Protein AF-A0A815ANU8-F1 (afdb_monomer)

Secondary structure (DSSP, 8-state):
-HHHHHHHHHTTSTTHHHHHHHHHHHHHHHTT-HHHHHHHH-B-GGGG-GGGHHHHHHHHHHHHHS-TTSSEEEEEEESTT-SB--EEETTEESEEEEEEETTEEEEEEEETTEEEEEEEETTT-HHHHHHHHHHSEEEEEESSPPSS-HHHHHHHHHGGGGSEE-SS--SSTTEE-HHHHHHHHHHHHHT--HHHHHHHHHHHS--TT-

Solvent-accessible surface area (backbone atoms only — not comparable to full-atom values): 11069 Å² total; per-residue (Å²): 110,70,67,58,32,52,45,53,31,45,54,27,37,63,68,57,12,56,55,51,17,49,56,49,15,54,56,26,47,76,70,67,42,53,57,56,12,50,55,32,51,48,45,61,69,46,43,66,40,74,91,46,29,67,60,46,34,52,51,21,49,55,43,47,76,50,59,87,52,53,8,31,32,41,27,42,29,48,51,81,90,48,54,55,38,58,58,79,47,98,53,45,50,39,50,44,35,26,29,32,48,55,33,30,36,46,33,63,45,75,55,98,54,36,28,40,70,49,75,41,36,41,89,82,39,49,68,61,31,52,53,52,60,50,61,34,54,69,43,72,77,36,82,62,60,54,88,53,55,68,71,57,52,51,54,56,55,54,63,49,44,83,29,40,44,36,91,51,71,57,93,53,90,62,46,44,32,34,62,56,49,32,29,44,52,46,7,58,36,68,74,48,52,53,68,56,30,46,53,51,48,58,73,70,45,84,38,79,89,100

pLDDT: mean 84.69, std 11.7, range [46.62, 98.12]

Sequence (210 aa):
MVERRIFNVYKRIPLVGIAYGAARGVAYGLAGDFDEAKYSLEMDPADLNPLRMPRNIMNGLVDASHSLDKGIWIGKRTLGDQPFGLTFSPGADGYHWCIQIDGVIYELGGSKRQVEIHIISKNENPEQYNSYCKRFSWTMLQGKSSTVSETTLYRYAKSFESSEYHVMMSASGDKVNCQTFASDMFAKGACITTRQARARILAVLPNILF

Nearest PDB structures (foldseek):
  2h0b-assembly2_B  TM=4.111E-01  e=3.390E+00  Bos taurus
  7zc9-assembly2_A  TM=3.637E-01  e=3.591E+00  Homo sapiens
  6rqz-assembly1_A  TM=3.865E-01  e=8.516E+00  Drosophila melanogaster
  3qcw-assembly2_B  TM=3.629E-01  e=9.555E+00  Bos taurus

Organism: NCBI:txid392030

Foldseek 3Di:
DLVVLVLQLQLLAAPSLQVQLQVQLVVCVVVVVNLLNLVSLAHEVLSNDPVCSVVSNVQSVVVSVDDLLAAKKKWKAAADSDSYWADPDVFQTRIFIWMGANQKIWGWDADPQFTDIDIDGCVPCVPVSVSVVSNTDMTHLTRHHFPDDPVVLVVVSVVLRQATEDNGDDPDPRYDYRSLSSLVSQCRRNVHDSVVSSVSCVVGDRHPPD

Radius of gyration: 16.52 Å; Cα contacts (8 Å, |Δi|>4): 362; chains: 1; bounding box: 42×34×46 Å

Mean predicted aligned error: 6.33 Å

Structure (mmCIF, N/CA/C/O backbone):
data_AF-A0A815ANU8-F1
#
_entry.id   AF-A0A815ANU8-F1
#
loop_
_atom_site.group_PDB
_atom_site.id
_atom_site.type_symbol
_atom_site.label_atom_id
_atom_site.label_alt_id
_atom_site.label_comp_id
_atom_site.label_asym_id
_atom_site.label_entity_id
_atom_site.label_seq_id
_atom_site.pdbx_PDB_ins_code
_atom_site.Cartn_x
_atom_site.Cartn_y
_atom_site.Cartn_z
_atom_site.occupancy
_atom_site.B_iso_or_equiv
_atom_site.auth_seq_id
_atom_site.auth_comp_id
_atom_site.auth_asym_id
_atom_site.auth_atom_id
_atom_site.pdbx_PDB_model_num
ATOM 1 N N . MET A 1 1 ? 5.233 -10.406 -11.981 1.00 68.88 1 MET A N 1
ATOM 2 C CA . MET A 1 1 ? 5.582 -10.223 -10.548 1.00 68.88 1 MET A CA 1
ATOM 3 C C . MET A 1 1 ? 7.086 -10.067 -10.327 1.00 68.88 1 MET A C 1
ATOM 5 O O . MET A 1 1 ? 7.471 -9.057 -9.759 1.00 68.88 1 MET A O 1
ATOM 9 N N . VAL A 1 2 ? 7.940 -10.996 -10.784 1.00 75.50 2 VAL A N 1
ATOM 10 C CA . VAL A 1 2 ? 9.411 -10.897 -10.612 1.00 75.50 2 VAL A CA 1
ATOM 11 C C . VAL A 1 2 ? 9.996 -9.634 -11.255 1.00 75.50 2 VAL A C 1
ATOM 13 O O . VAL A 1 2 ? 10.701 -8.887 -10.587 1.00 75.50 2 VAL A O 1
ATOM 16 N N . GLU A 1 3 ? 9.635 -9.341 -12.506 1.00 78.75 3 GLU A N 1
ATOM 17 C CA . GLU A 1 3 ? 10.079 -8.126 -13.208 1.00 78.75 3 GLU A CA 1
ATOM 18 C C . GLU A 1 3 ? 9.748 -6.846 -12.425 1.00 78.75 3 GLU A C 1
ATOM 20 O O . GLU A 1 3 ? 10.609 -6.002 -12.212 1.00 78.75 3 GLU A O 1
ATOM 25 N N . ARG A 1 4 ? 8.522 -6.742 -11.899 1.00 77.44 4 ARG A N 1
ATOM 26 C CA . ARG A 1 4 ? 8.081 -5.595 -11.095 1.00 77.44 4 ARG A CA 1
ATOM 27 C C . ARG A 1 4 ? 8.884 -5.440 -9.800 1.00 77.4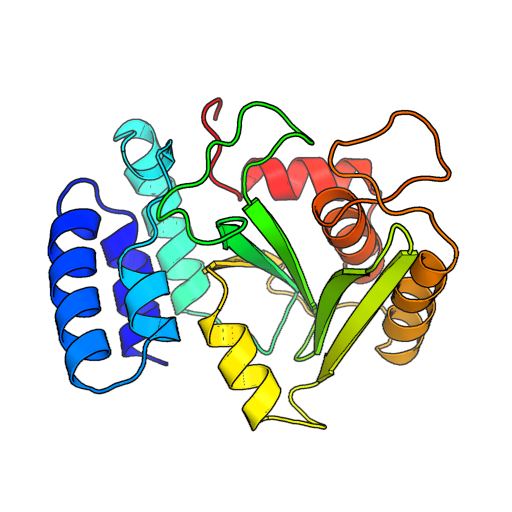4 4 ARG A C 1
ATOM 29 O O . ARG A 1 4 ? 9.183 -4.324 -9.396 1.00 77.44 4 ARG A O 1
ATOM 36 N N . ARG A 1 5 ? 9.270 -6.548 -9.160 1.00 80.56 5 ARG A N 1
ATOM 37 C CA . ARG A 1 5 ? 10.129 -6.522 -7.963 1.00 80.56 5 ARG A CA 1
ATOM 38 C C . ARG A 1 5 ? 11.514 -5.967 -8.286 1.00 80.56 5 ARG A C 1
ATOM 40 O O . ARG A 1 5 ? 12.018 -5.131 -7.547 1.00 80.56 5 ARG A O 1
ATOM 47 N N . ILE A 1 6 ? 12.089 -6.388 -9.410 1.00 82.31 6 ILE A N 1
ATOM 48 C CA . ILE A 1 6 ? 13.372 -5.879 -9.908 1.00 82.31 6 ILE A CA 1
ATOM 49 C C . ILE A 1 6 ? 13.250 -4.392 -10.269 1.00 82.31 6 ILE A C 1
ATOM 51 O O . ILE A 1 6 ? 14.080 -3.581 -9.860 1.00 82.31 6 ILE A O 1
ATOM 55 N N . PHE A 1 7 ? 12.174 -4.014 -10.962 1.00 82.75 7 PHE A N 1
ATOM 56 C CA . PHE A 1 7 ? 11.891 -2.623 -11.291 1.00 82.75 7 PHE A CA 1
ATOM 57 C C . PHE A 1 7 ? 11.803 -1.738 -10.044 1.00 82.75 7 PHE A C 1
ATOM 59 O O . PHE A 1 7 ? 12.399 -0.667 -10.026 1.00 82.75 7 PHE A O 1
ATOM 66 N N . ASN A 1 8 ? 11.144 -2.197 -8.978 1.00 80.31 8 ASN A N 1
ATOM 67 C CA . ASN A 1 8 ? 11.037 -1.446 -7.724 1.00 80.31 8 ASN A CA 1
ATOM 68 C C . ASN A 1 8 ? 12.395 -1.158 -7.064 1.00 80.31 8 ASN A C 1
ATOM 70 O O . ASN A 1 8 ? 12.501 -0.186 -6.319 1.00 80.31 8 ASN A O 1
ATOM 74 N N . VAL A 1 9 ? 13.424 -1.969 -7.332 1.00 83.50 9 VAL A N 1
ATOM 75 C CA . VAL A 1 9 ? 14.799 -1.695 -6.889 1.00 83.50 9 VAL A CA 1
ATOM 76 C C . VAL A 1 9 ? 15.431 -0.623 -7.778 1.00 83.50 9 VAL A C 1
ATOM 78 O O . VAL A 1 9 ? 15.916 0.384 -7.267 1.00 83.50 9 VAL A O 1
ATOM 81 N N . TYR A 1 10 ? 15.380 -0.793 -9.104 1.00 83.56 10 TYR A N 1
ATOM 82 C CA . TYR A 1 10 ? 15.980 0.158 -10.050 1.00 83.56 10 TYR A CA 1
ATOM 83 C C . TYR A 1 10 ? 15.342 1.545 -10.005 1.00 83.56 10 TYR A C 1
ATOM 85 O O . TYR A 1 10 ? 16.049 2.545 -10.111 1.00 83.56 10 TYR A O 1
ATOM 93 N N . LYS A 1 11 ? 14.023 1.616 -9.797 1.00 81.25 11 LYS A N 1
ATOM 94 C CA . LYS A 1 11 ? 13.257 2.864 -9.699 1.00 81.25 11 LYS A CA 1
ATOM 95 C C . LYS A 1 11 ? 13.790 3.800 -8.605 1.00 81.25 11 LYS A C 1
ATOM 97 O O . LYS A 1 11 ? 13.650 5.009 -8.723 1.00 81.25 11 LYS A O 1
ATOM 102 N N . ARG A 1 12 ? 14.454 3.245 -7.585 1.00 80.44 12 ARG A N 1
ATOM 103 C CA . ARG A 1 12 ? 15.009 3.969 -6.430 1.00 80.44 12 ARG A CA 1
ATOM 104 C C . ARG A 1 12 ? 16.448 4.458 -6.625 1.00 80.44 12 ARG A C 1
ATOM 106 O O . ARG A 1 12 ? 17.018 5.055 -5.715 1.00 80.44 12 ARG A O 1
ATOM 113 N N . ILE A 1 13 ? 17.052 4.177 -7.780 1.00 81.81 13 ILE A N 1
ATOM 114 C CA . ILE A 1 13 ? 18.373 4.684 -8.156 1.00 81.81 13 ILE A CA 1
ATOM 115 C C . ILE A 1 13 ? 18.161 5.968 -8.975 1.00 81.81 13 ILE A C 1
ATOM 117 O O . ILE A 1 13 ? 17.533 5.893 -10.037 1.00 81.81 13 ILE A O 1
ATOM 121 N N . PRO A 1 14 ? 18.675 7.134 -8.537 1.00 78.25 14 PRO A N 1
ATOM 122 C CA . PRO A 1 14 ? 18.521 8.385 -9.275 1.00 78.25 14 PRO A CA 1
ATOM 123 C C . PRO A 1 14 ? 18.967 8.247 -10.736 1.00 78.25 14 PRO A C 1
ATOM 125 O O . PRO A 1 14 ? 19.965 7.585 -11.020 1.00 78.25 14 PRO A O 1
ATOM 128 N N . LEU A 1 15 ? 18.243 8.894 -11.657 1.00 80.69 15 LEU A N 1
ATOM 129 C CA . LEU A 1 15 ? 18.453 8.878 -13.119 1.00 80.69 15 LEU A CA 1
ATOM 130 C C . LEU A 1 15 ? 18.251 7.511 -13.800 1.00 80.69 15 LEU A C 1
ATOM 132 O O . LEU A 1 15 ? 17.556 7.448 -14.812 1.00 80.69 15 LEU A O 1
ATOM 136 N N . VAL A 1 16 ? 18.778 6.418 -13.240 1.00 83.81 16 VAL A N 1
ATOM 137 C CA . VAL A 1 16 ? 18.553 5.046 -13.727 1.00 83.81 16 VAL A CA 1
ATOM 138 C C . VAL A 1 16 ? 17.073 4.691 -13.636 1.00 83.81 16 VAL A C 1
ATOM 140 O O . VAL A 1 16 ? 16.492 4.220 -14.612 1.00 83.81 16 VAL A O 1
ATOM 143 N N . GLY A 1 17 ? 16.444 4.980 -12.495 1.00 81.94 17 GLY A N 1
ATOM 144 C CA . GLY A 1 17 ? 15.019 4.763 -12.279 1.00 81.94 17 GLY A CA 1
ATOM 145 C C . GLY A 1 17 ? 14.146 5.562 -13.244 1.00 81.94 17 GLY A C 1
ATOM 146 O O . GLY A 1 17 ? 13.177 5.020 -13.766 1.00 81.94 17 GLY A O 1
ATOM 147 N N . ILE A 1 18 ? 14.531 6.808 -13.550 1.00 82.75 18 ILE A N 1
ATOM 148 C CA . ILE A 1 18 ? 13.825 7.667 -14.514 1.00 82.75 18 ILE A CA 1
ATOM 149 C C . ILE A 1 18 ? 13.929 7.084 -15.924 1.00 82.75 18 ILE A C 1
ATOM 151 O O . ILE A 1 18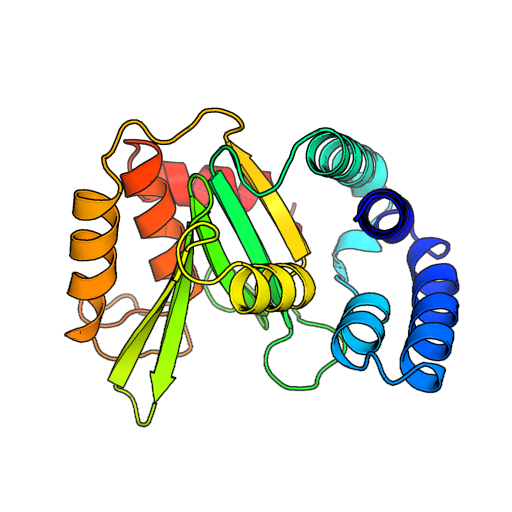 ? 12.912 6.879 -16.584 1.00 82.75 18 ILE A O 1
ATOM 155 N N . ALA A 1 19 ? 15.148 6.796 -16.387 1.00 85.44 19 ALA A N 1
ATOM 156 C CA . ALA A 1 19 ? 15.378 6.298 -17.739 1.00 85.44 19 ALA A CA 1
ATOM 157 C C . ALA A 1 19 ? 14.700 4.938 -17.964 1.00 85.44 19 ALA A C 1
ATOM 159 O O . ALA A 1 19 ? 14.010 4.734 -18.965 1.00 85.44 19 ALA A O 1
ATOM 160 N N . TYR A 1 20 ? 14.847 4.020 -17.006 1.00 85.00 20 TYR A N 1
ATOM 161 C CA . TYR A 1 20 ? 14.238 2.697 -17.084 1.00 85.00 20 TYR A CA 1
ATOM 162 C C . TYR A 1 20 ? 12.710 2.758 -16.933 1.00 85.00 20 TYR A C 1
ATOM 164 O O . TYR A 1 20 ? 11.998 2.071 -17.663 1.00 85.00 20 TYR A O 1
ATOM 172 N N . GLY A 1 21 ? 12.191 3.618 -16.049 1.00 84.88 21 GLY A N 1
ATOM 173 C CA . GLY A 1 21 ? 10.755 3.864 -15.892 1.00 84.88 21 GLY A CA 1
ATOM 174 C C . GLY A 1 21 ? 10.103 4.409 -17.163 1.00 84.88 21 GLY A C 1
ATOM 175 O O . GLY A 1 21 ? 9.058 3.907 -17.572 1.00 84.88 21 GLY A O 1
ATOM 176 N N . ALA A 1 22 ? 10.756 5.353 -17.849 1.00 86.94 22 ALA A N 1
ATOM 177 C CA . ALA A 1 22 ? 10.293 5.882 -19.132 1.00 86.94 22 ALA A CA 1
ATOM 178 C C . ALA A 1 22 ? 10.232 4.797 -20.220 1.00 86.94 22 ALA A C 1
ATOM 180 O O . ALA A 1 22 ? 9.199 4.632 -20.870 1.00 86.94 22 ALA A O 1
ATOM 181 N N . ALA A 1 23 ? 11.305 4.012 -20.379 1.00 86.56 23 ALA A N 1
ATOM 182 C CA . ALA A 1 23 ? 11.350 2.921 -21.354 1.00 86.56 23 ALA A CA 1
ATOM 183 C C . ALA A 1 23 ? 10.271 1.857 -21.080 1.00 86.56 23 ALA A C 1
ATOM 185 O O . ALA A 1 23 ? 9.550 1.443 -21.990 1.00 86.56 23 ALA A O 1
ATOM 186 N N . ARG A 1 24 ? 10.116 1.458 -19.812 1.00 86.19 24 ARG A N 1
ATOM 187 C CA . ARG A 1 24 ? 9.107 0.488 -19.368 1.00 86.19 24 ARG A CA 1
ATOM 188 C C . ARG A 1 24 ? 7.684 1.024 -19.552 1.00 86.19 24 ARG A C 1
ATOM 190 O O . ARG A 1 24 ? 6.816 0.293 -20.020 1.00 86.19 24 ARG A O 1
ATOM 197 N N . GLY A 1 25 ? 7.461 2.306 -19.261 1.00 85.69 25 GLY A N 1
ATOM 198 C CA . GLY A 1 25 ? 6.182 2.986 -19.462 1.00 85.69 25 GLY A CA 1
ATOM 199 C C . GLY A 1 25 ? 5.723 2.960 -20.919 1.00 85.69 25 GLY A C 1
ATOM 200 O O . GLY A 1 25 ? 4.588 2.579 -21.198 1.00 85.69 25 GLY A O 1
ATOM 201 N N . VAL A 1 26 ? 6.623 3.279 -21.856 1.00 87.81 26 VAL A N 1
ATOM 202 C CA . VAL A 1 26 ? 6.337 3.193 -23.299 1.00 87.81 26 VAL A CA 1
ATOM 203 C C . VAL A 1 26 ? 6.022 1.755 -23.711 1.00 87.81 26 VAL A C 1
ATOM 205 O O . VAL A 1 26 ? 5.026 1.525 -24.395 1.00 87.81 26 VAL A O 1
ATOM 208 N N . ALA A 1 27 ? 6.822 0.780 -23.266 1.00 88.81 27 ALA A N 1
ATOM 209 C CA . ALA A 1 27 ? 6.620 -0.625 -23.615 1.00 88.81 27 ALA A CA 1
ATOM 210 C C . ALA A 1 27 ? 5.238 -1.150 -23.178 1.00 88.81 27 ALA A C 1
ATOM 212 O O . ALA A 1 27 ? 4.534 -1.757 -23.984 1.00 88.81 27 ALA A O 1
ATOM 213 N N . TYR A 1 28 ? 4.812 -0.874 -21.939 1.00 88.81 28 TYR A N 1
ATOM 214 C CA . TYR A 1 28 ? 3.487 -1.293 -21.463 1.00 88.81 28 TYR A CA 1
ATOM 215 C C . TYR A 1 28 ? 2.338 -0.505 -22.090 1.00 88.81 28 TYR A C 1
ATOM 217 O O . TYR A 1 28 ? 1.288 -1.088 -22.356 1.00 88.81 28 TYR A O 1
ATOM 225 N N . GLY A 1 29 ? 2.541 0.781 -22.394 1.00 88.75 29 GLY A N 1
ATOM 226 C CA . GLY A 1 29 ? 1.557 1.582 -23.123 1.00 88.75 29 GLY A CA 1
ATOM 227 C C . GLY A 1 29 ? 1.274 1.015 -24.517 1.00 88.75 29 GLY A C 1
ATOM 228 O O . GLY A 1 29 ? 0.116 0.894 -24.906 1.00 88.75 29 GLY A O 1
ATOM 229 N N . LEU A 1 30 ? 2.317 0.583 -25.236 1.00 88.94 30 LEU A N 1
ATOM 230 C CA . LEU A 1 30 ? 2.178 -0.090 -26.535 1.00 88.94 30 LEU A CA 1
ATOM 231 C C . LEU A 1 30 ? 1.507 -1.468 -26.425 1.00 88.94 30 LEU A C 1
ATOM 233 O O . LEU A 1 30 ? 0.824 -1.889 -27.354 1.00 88.94 30 LEU A O 1
ATOM 237 N N . ALA A 1 31 ? 1.678 -2.158 -25.295 1.00 90.38 31 ALA A N 1
ATOM 238 C CA . ALA A 1 31 ? 1.035 -3.442 -25.015 1.00 90.38 31 ALA A CA 1
ATOM 239 C C . ALA A 1 31 ? -0.412 -3.314 -24.490 1.00 90.38 31 ALA A C 1
ATOM 241 O O . ALA A 1 31 ? -1.076 -4.331 -24.292 1.00 90.38 31 ALA A O 1
ATOM 242 N N . GLY A 1 32 ? -0.902 -2.092 -24.246 1.00 88.12 32 GLY A N 1
ATOM 243 C CA . GLY A 1 32 ? -2.244 -1.826 -23.719 1.00 88.12 32 GLY A CA 1
ATOM 244 C C . GLY A 1 32 ? -2.409 -2.005 -22.201 1.00 88.12 32 GLY A C 1
ATOM 245 O O . GLY A 1 32 ? -3.526 -1.866 -21.705 1.00 88.12 32 GLY A O 1
ATOM 246 N N . ASP A 1 33 ? -1.336 -2.272 -21.441 1.00 87.38 33 ASP A N 1
ATOM 247 C CA . ASP A 1 33 ? -1.367 -2.315 -19.964 1.00 87.38 33 ASP A CA 1
ATOM 248 C C . ASP A 1 33 ? -1.103 -0.905 -19.402 1.00 87.38 33 ASP A C 1
ATOM 250 O O . ASP A 1 33 ? -0.007 -0.567 -18.946 1.00 87.38 33 ASP A O 1
ATOM 254 N N . PHE A 1 34 ? -2.117 -0.040 -19.495 1.00 86.31 34 PHE A N 1
ATOM 255 C CA . PHE A 1 34 ? -2.004 1.369 -19.104 1.00 86.31 34 PHE A CA 1
ATOM 256 C C . PHE A 1 34 ? -1.750 1.575 -17.602 1.00 86.31 34 PHE A C 1
ATOM 258 O O . PHE A 1 34 ? -1.112 2.562 -17.229 1.00 86.31 34 PHE A O 1
ATOM 265 N N . ASP A 1 35 ? -2.192 0.650 -16.743 1.00 84.06 35 ASP A N 1
ATOM 266 C CA . ASP A 1 35 ? -1.929 0.706 -15.300 1.00 84.06 35 ASP A CA 1
ATOM 267 C C . ASP A 1 35 ? -0.432 0.534 -15.011 1.00 84.06 35 ASP A C 1
ATOM 269 O O . ASP A 1 35 ? 0.164 1.321 -14.269 1.00 84.06 35 ASP A O 1
ATOM 273 N N . GLU A 1 36 ? 0.206 -0.465 -15.630 1.00 84.25 36 GLU A N 1
ATOM 274 C CA . GLU A 1 36 ? 1.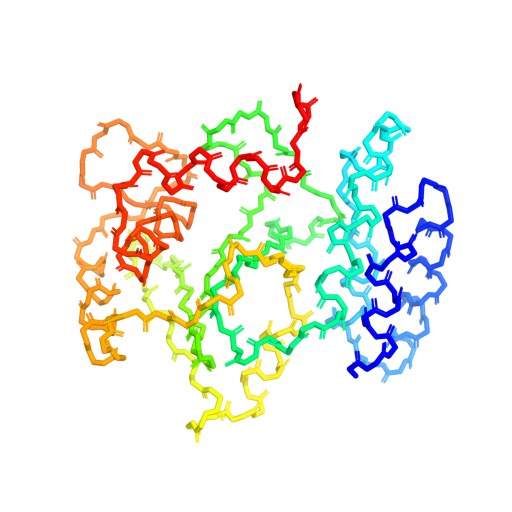645 -0.692 -15.475 1.00 84.25 36 GLU A CA 1
ATOM 275 C C . GLU A 1 36 ? 2.468 0.410 -16.163 1.00 84.25 36 GLU A C 1
ATOM 277 O O . GLU A 1 36 ? 3.520 0.813 -15.652 1.00 84.25 36 GLU A O 1
ATOM 282 N N . ALA A 1 37 ? 1.969 0.952 -17.280 1.00 84.94 37 ALA A N 1
ATOM 283 C CA . ALA A 1 37 ? 2.574 2.098 -17.950 1.00 84.94 37 ALA A CA 1
ATOM 284 C C . ALA A 1 37 ? 2.598 3.334 -17.038 1.00 84.94 37 ALA A C 1
ATOM 286 O O . ALA A 1 37 ? 3.664 3.911 -16.814 1.00 84.94 37 ALA A O 1
ATOM 287 N N . LYS A 1 38 ? 1.451 3.694 -16.442 1.00 84.50 38 LYS A N 1
ATOM 288 C CA . LYS A 1 38 ? 1.339 4.815 -15.498 1.00 84.50 38 LYS A CA 1
ATOM 289 C C . LYS A 1 38 ? 2.247 4.602 -14.289 1.00 84.50 38 LYS A C 1
ATOM 291 O O . LYS A 1 38 ? 3.053 5.473 -13.979 1.00 84.50 38 LYS A O 1
ATOM 296 N N . TYR A 1 39 ? 2.204 3.419 -13.673 1.00 82.44 39 TYR A N 1
ATOM 297 C CA . TYR A 1 39 ? 3.065 3.069 -12.537 1.00 82.44 39 TYR A CA 1
ATOM 298 C C . TYR A 1 39 ? 4.566 3.210 -12.839 1.00 82.44 39 TYR A C 1
ATOM 300 O O . TYR A 1 39 ? 5.360 3.607 -11.976 1.00 82.44 39 TYR A O 1
ATOM 308 N N . SER A 1 40 ? 4.972 2.880 -14.066 1.00 82.94 40 SER A N 1
ATOM 309 C CA . SER A 1 40 ? 6.370 2.969 -14.490 1.00 82.94 40 SER A CA 1
ATOM 310 C C . SER A 1 40 ? 6.851 4.414 -14.628 1.00 82.94 40 SER A C 1
ATOM 312 O O . SER A 1 40 ? 8.026 4.684 -14.389 1.00 82.94 40 SER A O 1
ATOM 314 N N . LEU A 1 41 ? 5.939 5.331 -14.960 1.00 83.69 41 LEU A N 1
ATOM 315 C CA . LEU A 1 41 ? 6.210 6.762 -15.104 1.00 83.69 41 LEU A CA 1
ATOM 316 C C 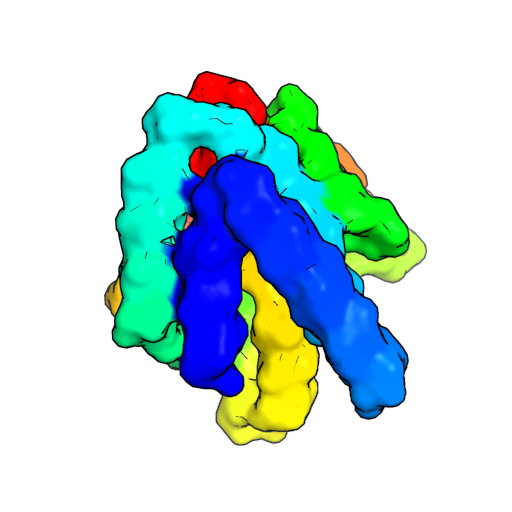. LEU A 1 41 ? 6.062 7.546 -13.796 1.00 83.69 41 LEU A C 1
ATOM 318 O O . LEU A 1 41 ? 6.598 8.648 -13.699 1.00 83.69 41 LEU A O 1
ATOM 322 N N . GLU A 1 42 ? 5.354 7.004 -12.799 1.00 81.19 42 GLU A N 1
ATOM 323 C CA . GLU A 1 42 ? 5.236 7.653 -11.492 1.00 81.19 42 GLU A CA 1
ATOM 324 C C . GLU A 1 42 ? 6.619 7.849 -10.862 1.00 81.19 42 GLU A C 1
ATOM 326 O O . GLU A 1 42 ? 7.370 6.887 -10.730 1.00 81.19 42 GLU A O 1
ATOM 331 N N . MET A 1 43 ? 6.946 9.054 -10.405 1.00 75.69 43 MET A N 1
ATOM 332 C CA . MET A 1 43 ? 8.206 9.335 -9.711 1.00 75.69 43 MET A CA 1
ATOM 333 C C . MET A 1 43 ? 7.926 9.949 -8.342 1.00 75.69 43 MET A C 1
ATOM 335 O O . MET A 1 43 ? 7.156 10.905 -8.242 1.00 75.69 43 MET A O 1
ATOM 339 N N . ASP A 1 44 ? 8.577 9.432 -7.297 1.00 76.31 44 ASP A N 1
ATOM 340 C CA . ASP A 1 44 ? 8.626 10.111 -6.003 1.00 76.31 44 ASP A CA 1
ATOM 341 C C . ASP A 1 44 ? 9.839 11.058 -6.006 1.00 76.31 44 ASP A C 1
ATOM 343 O O . ASP A 1 44 ? 10.975 10.592 -6.124 1.00 76.31 44 ASP A O 1
ATOM 347 N N . PRO A 1 45 ? 9.656 12.387 -5.894 1.00 74.62 45 PRO A N 1
ATOM 348 C CA . PRO A 1 45 ? 10.773 13.330 -5.863 1.00 74.62 45 PRO A CA 1
ATOM 349 C C . PRO A 1 45 ? 11.792 13.040 -4.753 1.00 74.62 45 PRO A C 1
ATOM 351 O O . PRO A 1 45 ? 12.959 13.409 -4.886 1.00 74.62 45 PRO A O 1
ATOM 354 N N . ALA A 1 46 ? 11.389 12.353 -3.678 1.00 73.12 46 ALA A N 1
ATOM 355 C CA . ALA A 1 46 ? 12.304 11.931 -2.623 1.00 73.12 46 ALA A CA 1
ATOM 356 C C . ALA A 1 46 ? 13.360 10.916 -3.107 1.00 73.12 46 ALA A 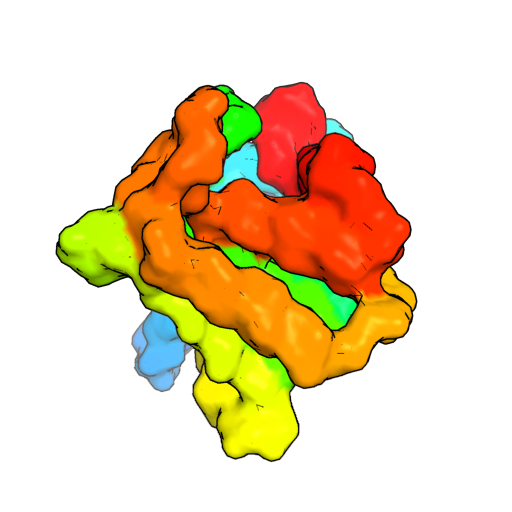C 1
ATOM 358 O O . ALA A 1 46 ? 14.440 10.850 -2.515 1.00 73.12 46 ALA A O 1
ATOM 359 N N . ASP A 1 47 ? 13.098 10.173 -4.189 1.00 73.19 47 ASP A N 1
ATOM 360 C CA . ASP A 1 47 ? 14.065 9.251 -4.803 1.00 73.19 47 ASP A CA 1
ATOM 361 C C . ASP A 1 47 ? 15.201 9.979 -5.537 1.00 73.19 47 ASP A C 1
ATOM 363 O O . ASP A 1 47 ? 16.220 9.368 -5.853 1.00 73.19 47 ASP A O 1
ATOM 367 N N . LEU A 1 48 ? 15.084 11.294 -5.766 1.00 77.88 48 LEU A N 1
ATOM 368 C CA . LEU A 1 48 ? 16.161 12.098 -6.352 1.00 77.88 48 LEU A CA 1
ATOM 369 C C . LEU A 1 48 ? 17.245 12.486 -5.344 1.00 77.88 48 LEU A C 1
ATOM 371 O O . LEU A 1 48 ? 18.287 12.989 -5.756 1.00 77.88 48 LEU A O 1
ATOM 375 N N . ASN A 1 49 ? 17.031 12.265 -4.043 1.00 80.50 49 ASN A N 1
ATOM 376 C CA . ASN A 1 49 ? 18.014 12.587 -3.012 1.00 80.50 49 ASN A CA 1
ATOM 377 C C . ASN A 1 49 ? 19.070 11.465 -2.888 1.00 80.50 49 ASN A C 1
ATOM 379 O O . ASN A 1 49 ? 18.761 10.398 -2.343 1.00 80.50 49 ASN A O 1
ATOM 383 N N . PRO A 1 50 ? 20.339 11.691 -3.290 1.00 79.25 50 PRO A N 1
ATOM 384 C CA . PRO A 1 50 ? 21.366 10.647 -3.274 1.00 79.25 50 PRO A CA 1
ATOM 385 C C . PRO A 1 50 ? 21.666 10.104 -1.872 1.00 79.25 50 PRO A C 1
ATOM 387 O O . PRO A 1 50 ? 22.018 8.935 -1.728 1.00 79.25 50 PRO A O 1
ATOM 390 N N . LEU A 1 51 ? 21.479 10.916 -0.823 1.00 81.69 51 LEU A N 1
ATOM 391 C CA . LEU A 1 51 ? 21.726 10.507 0.566 1.00 81.69 51 LEU A CA 1
ATOM 392 C C . LEU A 1 51 ? 20.757 9.416 1.036 1.00 81.69 51 LEU A C 1
ATOM 394 O O . LEU A 1 51 ? 21.069 8.648 1.944 1.00 81.69 51 LEU A O 1
ATOM 398 N N . ARG A 1 52 ? 19.584 9.322 0.403 1.00 76.12 52 ARG A N 1
ATOM 399 C CA . ARG A 1 52 ? 18.567 8.314 0.716 1.00 76.12 52 ARG A CA 1
ATOM 400 C C . ARG A 1 52 ? 18.730 7.028 -0.067 1.00 76.12 52 ARG A C 1
ATOM 402 O O . ARG A 1 52 ? 18.177 6.006 0.339 1.00 76.12 52 ARG A O 1
ATOM 409 N N . MET A 1 53 ? 19.474 7.070 -1.168 1.00 80.88 53 MET A N 1
ATOM 410 C CA . MET A 1 53 ? 19.588 5.968 -2.115 1.00 80.88 53 MET A CA 1
ATOM 411 C C . MET A 1 53 ? 19.916 4.627 -1.431 1.00 80.88 53 MET A C 1
ATOM 413 O O . MET A 1 53 ? 19.203 3.663 -1.709 1.00 80.88 53 MET A O 1
ATOM 417 N N . PRO A 1 54 ? 20.877 4.519 -0.483 1.00 83.62 54 PRO A N 1
ATOM 418 C CA . PRO A 1 54 ? 21.157 3.240 0.174 1.00 83.62 54 PRO A CA 1
ATOM 419 C C . PRO A 1 54 ? 19.941 2.675 0.915 1.00 83.62 54 PRO A C 1
ATOM 421 O O . PRO A 1 54 ? 19.612 1.499 0.776 1.00 83.62 54 PRO A O 1
ATOM 424 N N . ARG A 1 55 ? 19.225 3.525 1.662 1.00 81.75 55 ARG A N 1
ATOM 425 C CA . ARG A 1 55 ? 18.015 3.132 2.394 1.00 81.75 55 ARG A CA 1
ATOM 426 C C . ARG A 1 55 ? 16.893 2.746 1.438 1.00 81.75 55 ARG A C 1
ATOM 428 O O . ARG A 1 55 ? 16.237 1.730 1.652 1.00 81.75 55 ARG A O 1
ATOM 435 N N . ASN A 1 56 ? 16.685 3.531 0.384 1.00 79.00 56 ASN A N 1
ATOM 436 C CA . ASN A 1 56 ? 15.642 3.271 -0.598 1.00 79.00 56 ASN A CA 1
ATOM 437 C C . ASN A 1 56 ? 15.912 1.933 -1.308 1.00 79.00 56 ASN A C 1
ATOM 439 O O . ASN A 1 56 ? 15.004 1.104 -1.362 1.00 79.00 56 ASN A O 1
ATOM 443 N N . ILE A 1 57 ? 17.149 1.668 -1.747 1.00 82.38 57 ILE A N 1
ATOM 444 C CA . ILE A 1 57 ? 17.559 0.380 -2.332 1.00 82.38 57 ILE A CA 1
ATOM 445 C C . ILE A 1 57 ? 17.318 -0.768 -1.348 1.00 82.38 57 ILE A C 1
ATOM 447 O O . ILE A 1 57 ? 16.689 -1.754 -1.722 1.00 82.38 57 ILE A O 1
ATOM 451 N N . MET A 1 58 ? 17.757 -0.639 -0.091 1.00 83.62 58 MET A N 1
ATOM 452 C CA . MET A 1 58 ? 17.559 -1.679 0.927 1.00 83.62 58 MET A CA 1
ATOM 453 C C . MET A 1 58 ? 16.080 -1.992 1.147 1.00 83.62 58 MET A C 1
ATOM 455 O O . MET A 1 58 ? 15.694 -3.158 1.138 1.00 83.62 58 MET A O 1
ATOM 459 N N . ASN A 1 59 ? 15.238 -0.965 1.264 1.00 80.19 59 ASN A N 1
ATOM 460 C CA . ASN A 1 59 ? 13.794 -1.146 1.350 1.00 80.19 59 ASN A CA 1
ATOM 461 C C . ASN A 1 59 ? 13.253 -1.845 0.087 1.00 80.19 59 ASN A C 1
ATOM 463 O O . ASN A 1 59 ? 12.471 -2.775 0.206 1.00 80.19 59 ASN A O 1
ATOM 467 N N . GLY A 1 60 ? 13.728 -1.482 -1.111 1.00 80.00 60 GLY A N 1
ATOM 468 C CA . GLY A 1 60 ? 13.330 -2.136 -2.363 1.00 80.00 60 GLY A CA 1
ATOM 469 C C . GLY A 1 60 ? 13.720 -3.617 -2.421 1.00 80.00 60 GLY A C 1
ATOM 470 O O . GLY A 1 60 ? 12.946 -4.437 -2.908 1.00 80.00 60 GLY A O 1
ATOM 471 N N . LEU A 1 61 ? 14.885 -3.984 -1.879 1.00 84.12 61 LEU A N 1
ATOM 472 C CA . LEU A 1 61 ? 15.319 -5.379 -1.754 1.00 84.12 61 LEU A CA 1
ATOM 473 C C . LEU A 1 61 ? 14.460 -6.154 -0.744 1.00 84.12 61 LEU A C 1
ATOM 475 O O . LEU A 1 61 ? 14.072 -7.297 -1.003 1.00 84.12 61 LEU A O 1
ATOM 479 N N . VAL A 1 62 ? 14.123 -5.535 0.391 1.00 83.38 62 VAL A N 1
ATOM 480 C CA . VAL A 1 62 ? 13.195 -6.116 1.375 1.00 83.38 62 VAL A CA 1
ATOM 481 C C . VAL A 1 62 ? 11.824 -6.340 0.735 1.00 83.38 62 VAL A C 1
ATOM 483 O O . VAL A 1 62 ? 11.299 -7.451 0.801 1.00 83.38 62 VAL A O 1
ATOM 486 N N . ASP A 1 63 ? 11.298 -5.342 0.030 1.00 80.56 63 ASP A N 1
ATOM 487 C CA . ASP A 1 63 ? 10.017 -5.422 -0.671 1.00 80.56 63 ASP A CA 1
ATOM 488 C C . ASP A 1 63 ? 10.041 -6.515 -1.763 1.00 80.56 63 ASP A C 1
ATOM 490 O O . ASP A 1 63 ? 9.088 -7.276 -1.919 1.00 80.56 63 ASP A O 1
ATOM 494 N N . ALA A 1 64 ? 11.152 -6.659 -2.496 1.00 81.50 64 ALA A N 1
ATOM 495 C CA . ALA A 1 64 ? 11.322 -7.672 -3.540 1.00 81.50 64 ALA A CA 1
ATOM 496 C C . ALA A 1 64 ? 11.444 -9.110 -2.999 1.00 81.50 64 ALA A C 1
ATOM 498 O O . ALA A 1 64 ? 11.035 -10.068 -3.670 1.00 81.50 64 ALA A O 1
ATOM 499 N N . SER A 1 65 ? 12.011 -9.275 -1.803 1.00 83.12 65 SER A N 1
ATOM 500 C CA . SER A 1 65 ? 12.222 -10.590 -1.180 1.00 83.12 65 SER A CA 1
ATOM 501 C C . SER A 1 65 ? 10.960 -11.176 -0.544 1.00 83.12 65 SER A C 1
ATOM 503 O O . SER A 1 65 ? 10.894 -12.386 -0.331 1.00 83.12 65 SER A O 1
ATOM 505 N N . HIS A 1 66 ? 9.931 -10.361 -0.309 1.00 82.25 66 HIS A N 1
ATOM 506 C CA . HIS A 1 66 ? 8.687 -10.799 0.311 1.00 82.25 66 HIS A CA 1
ATOM 507 C C . HIS A 1 66 ? 7.524 -10.846 -0.684 1.00 82.25 66 HIS A C 1
ATOM 509 O O . HIS A 1 66 ? 7.511 -10.194 -1.729 1.00 82.25 66 HIS A O 1
ATOM 515 N N . SER A 1 67 ? 6.523 -11.662 -0.367 1.00 86.12 67 SER A N 1
ATOM 516 C CA . SER A 1 67 ? 5.271 -11.694 -1.118 1.00 86.12 67 SER A CA 1
ATOM 517 C C . SER A 1 67 ? 4.263 -10.730 -0.497 1.00 86.12 67 SER A C 1
ATOM 519 O O . SER A 1 67 ? 4.079 -10.728 0.716 1.00 86.12 67 SER A O 1
ATOM 521 N N . LEU A 1 68 ? 3.596 -9.939 -1.346 1.00 87.00 68 LEU A N 1
ATOM 522 C CA . LEU A 1 68 ? 2.570 -8.958 -0.954 1.00 87.00 68 LEU A CA 1
ATOM 523 C C . LEU A 1 68 ? 1.338 -9.582 -0.284 1.00 87.00 68 LEU A C 1
ATOM 525 O O . LEU A 1 68 ? 0.471 -8.867 0.191 1.00 87.00 68 LEU A O 1
ATOM 529 N N . ASP A 1 69 ? 1.219 -10.907 -0.268 1.00 90.38 69 ASP A N 1
ATOM 530 C CA . ASP A 1 69 ? 0.122 -11.612 0.387 1.00 90.38 69 ASP A CA 1
ATOM 531 C C . ASP A 1 69 ? 0.399 -11.934 1.861 1.00 90.38 69 ASP A C 1
ATOM 533 O O . ASP A 1 69 ? -0.474 -12.479 2.530 1.00 90.38 69 ASP A O 1
ATOM 537 N N . LYS A 1 70 ? 1.586 -11.603 2.384 1.00 91.94 70 LYS A N 1
ATOM 538 C CA . LYS A 1 70 ? 1.971 -11.870 3.776 1.00 91.94 70 LYS A CA 1
ATOM 539 C C . LYS A 1 70 ? 2.468 -10.616 4.473 1.00 91.94 70 LYS A C 1
ATOM 541 O O . LYS A 1 70 ? 3.279 -9.882 3.913 1.00 91.94 70 LYS A O 1
ATOM 546 N N . GLY A 1 71 ? 2.057 -10.430 5.725 1.00 94.75 71 GLY A N 1
ATOM 547 C CA . GLY A 1 71 ? 2.462 -9.292 6.543 1.00 94.75 71 GLY A CA 1
ATOM 548 C C . GLY A 1 71 ? 1.587 -8.064 6.314 1.00 94.75 71 GLY A C 1
ATOM 549 O O . GLY A 1 71 ? 0.450 -8.171 5.852 1.00 94.75 71 GLY A O 1
ATOM 550 N N . ILE A 1 72 ? 2.121 -6.897 6.673 1.00 96.94 72 ILE A N 1
ATOM 551 C CA . ILE A 1 72 ? 1.432 -5.609 6.582 1.00 96.94 72 ILE A CA 1
ATOM 552 C C . ILE A 1 72 ? 2.231 -4.659 5.695 1.00 96.94 72 ILE A C 1
ATOM 554 O O . ILE A 1 72 ? 3.407 -4.380 5.956 1.00 96.94 72 ILE A O 1
ATOM 558 N N . TRP A 1 73 ? 1.568 -4.132 4.674 1.00 96.38 73 TRP A N 1
ATOM 559 C CA . TRP A 1 73 ? 2.158 -3.291 3.643 1.00 96.38 73 TRP A CA 1
ATOM 560 C C . TRP A 1 73 ? 1.332 -2.036 3.444 1.00 96.38 73 TRP A C 1
ATOM 562 O O . TRP A 1 73 ? 0.107 -2.068 3.526 1.00 96.38 73 TRP A O 1
ATOM 572 N N . ILE A 1 74 ? 1.998 -0.935 3.122 1.00 95.44 74 ILE A N 1
ATOM 573 C CA . ILE A 1 74 ? 1.331 0.298 2.715 1.00 95.44 74 ILE A CA 1
ATOM 574 C C . ILE A 1 74 ? 1.498 0.498 1.214 1.00 95.44 74 ILE A C 1
ATOM 576 O O . ILE A 1 74 ? 2.599 0.351 0.681 1.00 95.44 74 ILE A O 1
ATOM 580 N N . GLY A 1 75 ? 0.393 0.795 0.538 1.00 93.25 75 GLY A N 1
ATOM 581 C CA . GLY A 1 75 ? 0.352 1.100 -0.884 1.00 93.25 75 GLY A CA 1
ATOM 582 C C . GLY A 1 75 ? 0.190 2.599 -1.087 1.00 93.25 75 GLY A C 1
ATOM 583 O O . GLY A 1 75 ? -0.723 3.197 -0.522 1.00 93.25 75 GLY A O 1
ATOM 584 N N . LYS A 1 76 ? 1.052 3.204 -1.905 1.00 89.56 76 LYS A N 1
ATOM 585 C CA . LYS A 1 76 ? 1.025 4.631 -2.262 1.00 89.56 76 LYS A CA 1
ATOM 586 C C . LYS A 1 76 ? 0.906 4.769 -3.781 1.00 89.56 76 LYS A C 1
ATOM 588 O O . LYS A 1 76 ? 1.606 4.070 -4.511 1.00 89.56 76 LYS A O 1
ATOM 593 N N . ARG A 1 77 ? 0.028 5.650 -4.260 1.00 87.75 77 ARG A N 1
ATOM 594 C CA . ARG A 1 77 ? -0.065 6.045 -5.680 1.00 87.75 77 ARG A CA 1
ATOM 595 C C . ARG A 1 77 ? -0.372 7.525 -5.806 1.00 87.75 77 ARG A C 1
ATOM 597 O O . ARG A 1 77 ? -0.919 8.107 -4.869 1.00 87.75 77 ARG A O 1
ATOM 604 N N . THR A 1 78 ? -0.026 8.135 -6.928 1.00 83.12 78 THR A N 1
ATOM 605 C CA . THR A 1 78 ? -0.316 9.558 -7.160 1.00 83.12 78 THR A CA 1
ATOM 606 C C . THR A 1 78 ? -1.825 9.822 -7.152 1.00 83.12 78 THR A C 1
ATOM 608 O O . THR A 1 78 ? -2.637 8.973 -7.543 1.00 83.12 78 THR A O 1
ATOM 611 N N . LEU A 1 79 ? -2.232 10.982 -6.630 1.00 78.81 79 LEU A N 1
ATOM 612 C CA . LEU A 1 79 ? -3.635 11.386 -6.635 1.00 78.81 79 LEU A CA 1
ATOM 613 C C . LEU A 1 79 ? -3.997 11.979 -8.010 1.00 78.81 79 LEU A C 1
ATOM 615 O O . LEU A 1 79 ? -3.346 12.904 -8.488 1.00 78.81 79 LEU A O 1
ATOM 619 N N . GLY A 1 80 ? -5.047 11.453 -8.647 1.00 72.38 80 GLY A N 1
ATOM 620 C CA . GLY A 1 80 ? -5.455 11.857 -9.999 1.00 72.38 80 GLY A CA 1
ATOM 621 C C . GLY A 1 80 ? -4.568 11.273 -11.108 1.00 72.38 80 GLY A C 1
ATOM 622 O O . GLY A 1 80 ? -4.115 10.130 -11.017 1.00 72.38 80 GLY A O 1
ATOM 623 N N . ASP A 1 81 ? -4.350 12.051 -12.171 1.00 68.12 81 ASP A N 1
ATOM 624 C CA . ASP A 1 81 ? -3.564 11.667 -13.359 1.00 68.12 81 ASP A CA 1
ATOM 625 C C . ASP A 1 81 ? -2.183 12.327 -13.425 1.00 68.12 81 ASP A C 1
ATOM 627 O O . ASP A 1 81 ? -1.560 12.395 -14.483 1.00 68.12 81 ASP A O 1
ATOM 631 N N . GLN A 1 82 ? -1.682 12.811 -12.289 1.00 65.56 82 GLN A N 1
ATOM 632 C CA . GLN A 1 82 ? -0.356 13.415 -12.233 1.00 65.56 82 GLN A CA 1
ATOM 633 C C . GLN A 1 82 ? 0.736 12.340 -12.125 1.00 65.56 82 GLN A C 1
ATOM 635 O O . GLN A 1 82 ? 0.584 11.405 -11.348 1.00 65.56 82 GLN A O 1
ATOM 640 N N . PRO A 1 83 ? 1.859 12.463 -12.855 1.00 61.09 83 PRO A N 1
ATOM 641 C CA . PRO A 1 83 ? 2.956 11.493 -12.794 1.00 61.09 83 PRO A CA 1
ATOM 642 C C . PRO A 1 83 ? 3.852 11.660 -11.554 1.00 61.09 83 PRO A C 1
ATOM 644 O O . PRO A 1 83 ? 4.776 10.882 -11.340 1.00 61.09 83 PRO A O 1
ATOM 647 N N . PHE A 1 84 ? 3.610 12.673 -10.726 1.00 63.84 84 PHE A N 1
ATOM 648 C CA . PHE A 1 84 ? 4.329 12.903 -9.478 1.00 63.84 84 PHE A CA 1
ATOM 649 C C . PHE A 1 84 ? 3.355 13.375 -8.402 1.00 63.84 84 PHE A C 1
ATOM 651 O O . PHE A 1 84 ? 2.392 14.084 -8.691 1.00 63.84 84 PHE A O 1
ATOM 658 N N . GLY A 1 85 ? 3.624 13.004 -7.153 1.00 60.19 85 GLY A N 1
ATOM 659 C CA . GLY A 1 85 ? 2.967 13.583 -5.987 1.00 60.19 85 GLY A CA 1
ATOM 660 C C . GLY A 1 85 ? 3.992 14.313 -5.123 1.00 60.19 85 GLY A C 1
ATOM 661 O O . GLY A 1 85 ? 5.137 13.876 -4.983 1.00 60.19 85 GLY A O 1
ATOM 662 N N . LEU A 1 86 ? 3.593 15.432 -4.528 1.00 60.72 86 LEU A N 1
ATOM 663 C CA . LEU A 1 86 ? 4.418 16.138 -3.553 1.00 60.72 86 LEU A CA 1
ATOM 664 C C . LEU A 1 86 ? 3.885 15.864 -2.148 1.00 60.72 86 LEU A C 1
ATOM 666 O O . LEU A 1 86 ? 2.709 16.094 -1.859 1.00 60.72 86 LEU A O 1
ATOM 670 N N . THR A 1 87 ? 4.765 15.371 -1.278 1.00 61.25 87 THR A N 1
ATOM 671 C CA . THR A 1 87 ? 4.509 15.277 0.161 1.00 61.25 87 THR A CA 1
ATOM 672 C C . THR A 1 87 ? 4.935 16.595 0.798 1.00 61.25 87 THR A C 1
ATOM 674 O O . THR A 1 87 ? 6.118 16.790 1.073 1.00 61.25 87 THR A O 1
ATOM 677 N N . PHE A 1 88 ? 3.991 17.519 0.997 1.00 56.81 88 PHE A N 1
ATOM 678 C CA . PHE A 1 88 ? 4.285 18.849 1.549 1.00 56.81 88 PHE A CA 1
ATOM 679 C C . PHE A 1 88 ? 4.440 18.823 3.075 1.00 56.81 88 PHE A C 1
ATOM 681 O O . PHE A 1 88 ? 5.300 19.509 3.623 1.00 56.81 88 PHE A O 1
ATOM 688 N N . SER A 1 89 ? 3.619 18.030 3.770 1.00 51.56 89 SER A N 1
ATOM 689 C CA . SER A 1 89 ? 3.675 17.840 5.225 1.00 51.56 89 SER A CA 1
ATOM 690 C C . SER A 1 89 ? 2.950 16.547 5.642 1.00 51.56 89 SER A C 1
ATOM 692 O O . SER A 1 89 ? 2.199 15.978 4.842 1.00 51.56 89 SER A O 1
ATOM 694 N N . PRO A 1 90 ? 3.143 16.046 6.881 1.00 49.50 90 PRO A N 1
ATOM 695 C CA . PRO A 1 90 ? 2.352 14.934 7.405 1.00 49.50 90 PRO A CA 1
ATOM 696 C C . PRO A 1 90 ? 0.853 15.266 7.341 1.00 49.50 90 PRO A C 1
ATOM 698 O O . PRO A 1 90 ? 0.393 16.174 8.029 1.00 49.50 90 PRO A O 1
ATOM 701 N N . GLY A 1 91 ? 0.096 14.544 6.511 1.00 52.12 91 GLY A N 1
ATOM 702 C CA . GLY A 1 91 ? -1.347 14.755 6.362 1.00 52.12 91 GLY A CA 1
ATOM 703 C C . GLY A 1 91 ? -1.802 15.608 5.176 1.00 52.12 91 GLY A C 1
ATOM 704 O O . GLY A 1 91 ? -3.010 15.756 4.969 1.00 52.12 91 GLY A O 1
ATOM 705 N N . ALA A 1 92 ? -0.857 16.163 4.413 1.00 62.47 92 ALA A N 1
ATOM 706 C CA . ALA A 1 92 ? -1.080 16.854 3.146 1.00 62.47 92 ALA A CA 1
ATOM 707 C C . ALA A 1 92 ? -0.126 16.261 2.102 1.00 62.47 92 ALA A C 1
ATOM 709 O O . ALA A 1 92 ? 0.927 16.817 1.776 1.00 62.47 92 ALA A O 1
ATOM 710 N N . ASP A 1 93 ? -0.496 15.071 1.636 1.00 69.44 93 ASP A N 1
ATOM 711 C CA . ASP A 1 93 ? 0.261 14.299 0.659 1.00 69.44 93 ASP A CA 1
ATOM 712 C C . ASP A 1 93 ? -0.510 14.240 -0.663 1.00 69.44 93 ASP A C 1
ATOM 714 O O . ASP A 1 93 ? -1.692 13.895 -0.671 1.00 69.44 93 ASP A O 1
ATOM 718 N N . GLY A 1 94 ? 0.150 14.543 -1.785 1.00 75.38 94 GLY A N 1
ATOM 719 C CA . GLY A 1 94 ? -0.400 14.414 -3.145 1.00 75.38 94 GLY A CA 1
ATOM 720 C C . GLY A 1 94 ? -0.585 12.962 -3.602 1.00 75.38 94 GLY A C 1
ATOM 721 O O . GLY A 1 94 ? -0.504 12.665 -4.793 1.00 75.38 94 GLY A O 1
ATOM 722 N N . TYR A 1 95 ? -0.781 12.047 -2.654 1.00 85.19 95 TYR A N 1
ATOM 723 C CA . TYR A 1 95 ? -0.866 10.618 -2.886 1.00 85.19 95 TYR A CA 1
ATOM 724 C C . TYR A 1 95 ? -2.063 10.014 -2.171 1.00 85.19 95 TYR A C 1
ATOM 726 O O . TYR A 1 95 ? -2.450 10.405 -1.068 1.00 85.19 95 TYR A O 1
ATOM 734 N N . HIS A 1 96 ? -2.599 8.987 -2.812 1.00 89.25 96 HIS A N 1
ATOM 735 C CA . HIS A 1 96 ? -3.612 8.118 -2.260 1.00 89.25 96 HIS A CA 1
ATOM 736 C C . HIS A 1 96 ? -2.971 6.911 -1.583 1.00 89.25 96 HIS A C 1
ATOM 738 O O . HIS A 1 96 ? -2.089 6.269 -2.163 1.00 89.25 96 HIS A O 1
ATOM 744 N N . TRP A 1 97 ? -3.394 6.625 -0.353 1.00 92.69 97 TRP A N 1
ATOM 745 C CA . TRP A 1 97 ? -2.845 5.544 0.460 1.00 92.69 97 TRP A CA 1
ATOM 746 C C . TRP A 1 97 ? -3.874 4.428 0.639 1.00 92.69 97 TRP A C 1
ATOM 748 O O . TRP A 1 97 ? -5.061 4.678 0.846 1.00 92.69 97 TRP A O 1
ATOM 758 N N . CYS A 1 98 ? -3.403 3.189 0.615 1.00 95.81 98 CYS A N 1
ATOM 759 C CA . CYS A 1 98 ? -4.154 2.018 1.052 1.00 95.81 98 CYS A CA 1
ATOM 760 C C . CYS A 1 98 ? -3.251 1.115 1.896 1.00 95.81 98 CYS A C 1
ATOM 762 O O . CYS A 1 98 ? -2.038 1.326 1.980 1.00 95.81 98 CYS A O 1
ATOM 764 N N . ILE A 1 99 ? -3.838 0.112 2.540 1.00 97.69 99 ILE A N 1
ATOM 765 C CA . ILE A 1 99 ? -3.096 -0.841 3.362 1.00 97.69 99 ILE A CA 1
ATOM 766 C C . ILE A 1 99 ? -3.463 -2.263 2.980 1.00 97.69 99 ILE A C 1
ATOM 768 O O . ILE A 1 99 ? -4.625 -2.577 2.744 1.00 97.69 99 ILE A O 1
ATOM 772 N N . GLN A 1 100 ? -2.461 -3.127 2.936 1.00 97.56 100 GLN A N 1
ATOM 773 C CA . GLN A 1 100 ? -2.630 -4.551 2.734 1.00 97.56 100 GLN A CA 1
ATOM 774 C C . GLN A 1 100 ? -2.216 -5.278 4.018 1.00 97.56 100 GLN A C 1
ATOM 776 O O . GLN A 1 100 ? -1.171 -4.981 4.595 1.00 97.56 100 GLN A O 1
ATOM 781 N N . ILE A 1 101 ? -3.060 -6.198 4.485 1.00 97.69 101 ILE A N 1
ATOM 782 C CA . ILE A 1 101 ? -2.826 -7.044 5.662 1.00 97.69 101 ILE A CA 1
ATOM 783 C C . ILE A 1 101 ? -3.151 -8.487 5.270 1.00 97.69 101 ILE A C 1
ATOM 785 O O . ILE A 1 101 ? -4.282 -8.769 4.890 1.00 97.69 101 ILE A O 1
ATOM 789 N N . ASP A 1 102 ? -2.146 -9.368 5.287 1.00 96.31 102 ASP A N 1
ATOM 790 C CA . ASP A 1 102 ? -2.252 -10.817 5.019 1.00 96.31 102 ASP A CA 1
ATOM 791 C C . ASP A 1 102 ? -3.205 -11.220 3.867 1.00 96.31 102 ASP A C 1
ATOM 793 O O . ASP A 1 102 ? -4.187 -11.929 4.048 1.00 96.31 102 ASP A O 1
ATOM 797 N N . GLY A 1 103 ? -2.926 -10.747 2.651 1.00 95.75 103 GLY A N 1
ATOM 798 C CA . GLY A 1 103 ? -3.711 -11.026 1.448 1.00 95.75 103 GLY A CA 1
ATOM 799 C C . GLY A 1 103 ? -4.963 -10.167 1.244 1.00 95.75 103 GLY A C 1
ATOM 800 O O . GLY A 1 103 ? -5.613 -10.334 0.216 1.00 95.75 103 GLY A O 1
ATOM 801 N N . VAL A 1 104 ? -5.288 -9.228 2.140 1.00 98.06 104 VAL A N 1
ATOM 802 C CA . VAL A 1 104 ? -6.470 -8.354 2.006 1.00 98.06 104 VAL A CA 1
ATOM 803 C C . VAL A 1 104 ? -6.063 -6.889 1.891 1.00 98.06 104 VAL A C 1
ATOM 805 O O . VAL A 1 104 ? -5.298 -6.396 2.716 1.00 98.06 104 VAL A O 1
ATOM 808 N N . ILE A 1 105 ? -6.564 -6.192 0.869 1.00 98.12 105 ILE A N 1
ATOM 809 C CA . ILE A 1 105 ? -6.367 -4.752 0.662 1.00 98.12 105 ILE A CA 1
ATOM 810 C C . ILE A 1 105 ? -7.573 -4.001 1.218 1.00 98.12 105 ILE A C 1
ATOM 812 O O . ILE A 1 105 ? -8.710 -4.306 0.870 1.00 98.12 105 ILE A O 1
ATOM 816 N N . TYR A 1 106 ? -7.300 -2.992 2.038 1.00 98.06 106 TYR A N 1
ATOM 817 C CA . TYR A 1 106 ? -8.269 -2.043 2.563 1.00 98.06 106 TYR A CA 1
ATOM 818 C C . TYR A 1 106 ? -7.954 -0.670 1.968 1.00 98.06 106 TYR A C 1
ATOM 820 O O . TYR A 1 106 ? -6.896 -0.085 2.225 1.00 98.06 106 TYR A O 1
ATOM 828 N N . GLU A 1 107 ? -8.870 -0.158 1.156 1.00 96.31 107 GLU A N 1
ATOM 829 C CA . GLU A 1 107 ? -8.779 1.157 0.532 1.00 96.31 107 GLU A CA 1
ATOM 830 C C . GLU A 1 107 ? -9.957 2.012 0.990 1.00 96.31 107 GLU A C 1
ATOM 832 O O . GLU A 1 107 ? -11.113 1.596 0.935 1.00 96.31 107 GLU A O 1
ATOM 837 N N . LEU A 1 108 ? -9.649 3.235 1.409 1.00 93.56 108 LEU A N 1
ATOM 838 C CA . LEU A 1 108 ? -10.661 4.247 1.641 1.00 93.56 108 LEU A CA 1
ATOM 839 C C . LEU A 1 108 ? -10.961 4.965 0.322 1.00 93.56 108 LEU A C 1
ATOM 841 O O . LEU A 1 108 ? -10.085 5.613 -0.239 1.00 93.56 108 LEU A O 1
ATOM 845 N N . GLY A 1 109 ? -12.189 4.861 -0.162 1.00 89.06 109 GLY A N 1
ATOM 846 C CA . GLY A 1 109 ? -12.760 5.668 -1.232 1.00 89.06 109 GLY A CA 1
ATOM 847 C C . GLY A 1 109 ? -13.537 6.867 -0.682 1.00 89.06 109 GLY A C 1
ATOM 848 O O . GLY A 1 109 ? -13.939 6.904 0.482 1.00 89.06 109 GLY A O 1
ATOM 849 N N . GLY A 1 110 ? -13.745 7.872 -1.531 1.00 79.69 110 GLY A N 1
ATOM 850 C CA . GLY A 1 110 ? -14.576 9.032 -1.219 1.00 79.69 110 GLY A CA 1
ATOM 851 C C . GLY A 1 110 ? -15.562 9.298 -2.348 1.00 79.69 110 GLY A C 1
ATOM 852 O O . GLY A 1 110 ? -15.148 9.595 -3.468 1.00 79.69 110 GLY A O 1
ATOM 853 N N . SER A 1 111 ? -16.860 9.240 -2.052 1.00 72.31 111 SER A N 1
ATOM 854 C CA . SER A 1 111 ? -17.931 9.584 -2.991 1.00 72.31 111 SER A CA 1
ATOM 855 C C . SER A 1 111 ? -18.835 10.634 -2.360 1.00 72.31 111 SER A C 1
ATOM 857 O O . SER A 1 111 ? -19.395 10.422 -1.291 1.00 72.31 111 SER A O 1
ATOM 859 N N . LYS A 1 112 ? -18.968 11.809 -2.992 1.00 69.31 112 LYS A N 1
ATOM 860 C CA . LYS A 1 112 ? -19.893 12.879 -2.554 1.00 69.31 112 LYS A CA 1
ATOM 861 C C . LYS A 1 112 ? -19.795 13.234 -1.049 1.00 69.31 112 LYS A C 1
ATOM 863 O O . LYS A 1 112 ? -20.813 13.486 -0.414 1.00 69.31 112 LYS A O 1
ATOM 868 N N . ARG A 1 113 ? -18.569 13.298 -0.500 1.00 73.62 113 ARG A N 1
ATOM 869 C CA . ARG A 1 113 ? -18.225 13.531 0.931 1.00 73.62 113 ARG A CA 1
ATOM 870 C C . ARG A 1 113 ? -18.484 12.366 1.894 1.00 73.62 113 ARG A C 1
ATOM 872 O O . ARG A 1 113 ? -18.142 12.483 3.067 1.00 73.62 113 ARG A O 1
ATOM 879 N N . GLN A 1 114 ? -19.018 11.249 1.416 1.00 83.06 114 GLN A N 1
ATOM 880 C CA . GLN A 1 114 ? -19.138 10.026 2.201 1.00 83.06 114 GLN A CA 1
ATOM 881 C C . GLN A 1 114 ? -17.919 9.133 1.987 1.00 83.06 114 GLN A C 1
ATOM 883 O O . GLN A 1 114 ? -17.352 9.070 0.890 1.00 83.06 114 GLN A O 1
ATOM 888 N N . VAL A 1 115 ? -17.512 8.476 3.068 1.00 89.56 115 VAL A N 1
ATOM 889 C CA . VAL A 1 115 ? -16.453 7.472 3.067 1.00 89.56 115 VAL A CA 1
ATOM 890 C C . VAL A 1 115 ? -17.031 6.156 2.568 1.00 89.56 115 VAL A C 1
ATOM 892 O O . VAL A 1 115 ? -18.060 5.699 3.053 1.00 89.56 115 VAL A O 1
ATOM 895 N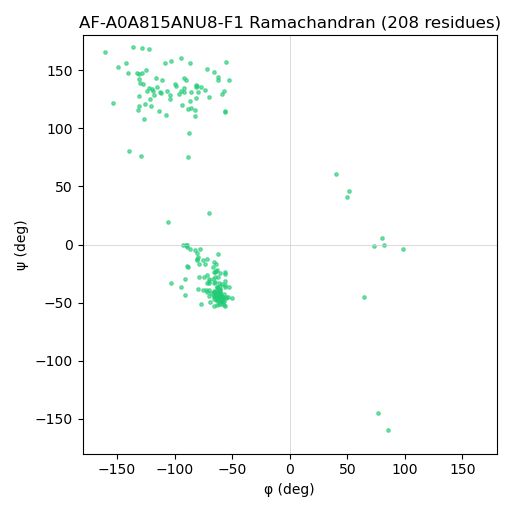 N . GLU A 1 116 ? -16.340 5.531 1.625 1.00 93.25 116 GLU A N 1
ATOM 896 C CA . GLU A 1 116 ? -16.629 4.173 1.174 1.00 93.25 116 GLU A CA 1
ATOM 897 C C . GLU A 1 116 ? -15.399 3.311 1.439 1.00 93.25 116 GLU A C 1
ATOM 899 O O . GLU A 1 116 ? -14.283 3.732 1.148 1.00 93.25 116 GLU A O 1
ATOM 904 N N . ILE A 1 117 ? -15.564 2.116 2.009 1.00 95.81 117 ILE A N 1
ATOM 905 C CA . ILE A 1 117 ? -14.425 1.235 2.280 1.00 95.81 117 ILE A CA 1
ATOM 906 C C . ILE A 1 117 ? -14.444 0.059 1.312 1.00 95.81 117 ILE A C 1
ATOM 908 O O . ILE A 1 117 ? -15.289 -0.840 1.405 1.00 95.81 117 ILE A O 1
ATOM 912 N N . HIS A 1 118 ? -13.466 0.044 0.412 1.00 96.12 118 HIS A N 1
ATOM 913 C CA . HIS A 1 118 ? -13.227 -1.060 -0.504 1.00 96.12 118 HIS A CA 1
ATOM 914 C C . HIS A 1 118 ? -12.324 -2.091 0.176 1.00 96.12 118 HIS A C 1
ATOM 916 O O . HIS A 1 118 ? -11.222 -1.772 0.632 1.00 96.12 118 HIS A O 1
ATOM 922 N N . ILE A 1 119 ? -12.801 -3.333 0.252 1.00 97.44 119 ILE A N 1
ATOM 923 C CA . ILE A 1 119 ? -12.077 -4.460 0.845 1.00 97.44 119 ILE A CA 1
ATOM 924 C C . ILE A 1 119 ? -11.928 -5.516 -0.239 1.00 97.44 119 ILE A C 1
ATOM 926 O O . ILE A 1 119 ? -12.923 -5.976 -0.791 1.00 97.44 119 ILE A O 1
ATOM 930 N N . ILE A 1 120 ? -10.687 -5.849 -0.580 1.00 97.19 120 ILE A N 1
ATOM 931 C CA . ILE A 1 120 ? -10.366 -6.722 -1.710 1.00 97.19 120 ILE A CA 1
ATOM 932 C C . ILE A 1 120 ? -9.472 -7.845 -1.199 1.00 97.19 120 ILE A C 1
ATOM 934 O O . ILE A 1 120 ? -8.301 -7.626 -0.879 1.00 97.19 120 ILE A O 1
ATOM 938 N N . SER A 1 121 ? -10.032 -9.049 -1.111 1.00 96.81 121 SER A N 1
ATOM 939 C CA . SER A 1 121 ? -9.325 -10.241 -0.646 1.00 96.81 121 SER A CA 1
ATOM 940 C C . SER A 1 121 ? -8.743 -11.028 -1.816 1.00 96.81 121 SER A C 1
ATOM 942 O O . SER A 1 121 ? -9.444 -11.340 -2.780 1.00 96.81 121 SER A O 1
ATOM 944 N N . LYS A 1 122 ? -7.466 -11.411 -1.713 1.00 95.94 122 LYS A N 1
ATOM 945 C CA . LYS A 1 122 ? -6.796 -12.305 -2.670 1.00 95.94 122 LYS A CA 1
ATOM 946 C C . LYS A 1 122 ? -7.523 -13.643 -2.823 1.00 95.94 122 LYS A C 1
ATOM 948 O O . LYS A 1 122 ? -7.515 -14.212 -3.911 1.00 95.94 122 LYS A O 1
ATOM 953 N N . ASN A 1 123 ? -8.112 -14.147 -1.738 1.00 95.56 123 ASN A N 1
ATOM 954 C CA . ASN A 1 123 ? -8.776 -15.449 -1.721 1.00 95.56 123 ASN A CA 1
ATOM 955 C C . ASN A 1 123 ? -10.176 -15.393 -2.347 1.00 95.56 123 ASN A C 1
ATOM 957 O O . ASN A 1 123 ? -10.636 -16.396 -2.882 1.00 95.56 123 ASN A O 1
ATOM 961 N N . GLU A 1 124 ? -10.838 -14.234 -2.292 1.00 95.69 124 GLU A N 1
ATOM 962 C CA . GLU A 1 124 ? -12.190 -14.048 -2.830 1.00 95.69 124 GLU A CA 1
ATOM 963 C C . GLU A 1 124 ? -12.170 -13.569 -4.286 1.00 95.69 124 GLU A C 1
ATOM 965 O O . GLU A 1 124 ? -12.924 -14.077 -5.113 1.00 95.69 124 GLU A O 1
ATOM 970 N N . ASN A 1 125 ? -11.298 -12.610 -4.618 1.00 95.44 125 ASN A N 1
ATOM 971 C CA . ASN A 1 125 ? -11.182 -12.048 -5.962 1.00 95.44 125 ASN A CA 1
ATOM 972 C C . ASN A 1 125 ? -9.706 -11.824 -6.354 1.00 95.44 125 ASN A C 1
ATOM 974 O O . ASN A 1 125 ? -9.191 -10.701 -6.271 1.00 95.44 125 ASN A O 1
ATOM 978 N N . PRO A 1 126 ? -8.994 -12.881 -6.792 1.00 94.44 126 PRO A N 1
ATOM 979 C CA . PRO A 1 126 ? -7.566 -12.806 -7.093 1.00 94.44 126 PRO A CA 1
ATOM 980 C C . PRO A 1 126 ? -7.246 -11.877 -8.271 1.00 94.44 126 PRO A C 1
ATOM 982 O O . PRO A 1 126 ? -6.188 -11.248 -8.280 1.00 94.44 126 PRO A O 1
ATOM 985 N N . GLU A 1 127 ? -8.132 -11.764 -9.261 1.00 92.81 127 GLU A N 1
ATOM 986 C CA . GLU A 1 127 ? -7.925 -10.893 -10.424 1.00 92.81 127 GLU A CA 1
ATOM 987 C C . GLU A 1 127 ? -7.987 -9.417 -10.028 1.00 92.81 127 GLU A C 1
ATOM 989 O O . GLU A 1 127 ? -7.058 -8.656 -10.318 1.00 92.81 127 GLU A O 1
ATOM 994 N N . GLN A 1 128 ? -9.028 -9.025 -9.285 1.00 93.38 128 GLN A N 1
ATOM 995 C CA . GLN A 1 128 ? -9.161 -7.665 -8.768 1.00 93.38 128 GLN A CA 1
ATOM 996 C C . GLN A 1 128 ? -8.035 -7.330 -7.785 1.00 93.38 128 GLN A C 1
ATOM 998 O O . GLN A 1 128 ? -7.461 -6.244 -7.867 1.00 93.38 128 GLN A O 1
ATOM 1003 N N . TYR A 1 129 ? -7.665 -8.266 -6.904 1.00 94.62 129 TYR A N 1
ATOM 1004 C CA . TYR A 1 129 ? -6.527 -8.106 -5.998 1.00 94.62 129 TYR A CA 1
ATOM 1005 C C . TYR A 1 129 ? -5.230 -7.840 -6.770 1.00 94.62 129 TYR A C 1
ATOM 1007 O O . TYR A 1 129 ? -4.523 -6.879 -6.476 1.00 94.62 129 TYR A O 1
ATOM 1015 N N . ASN A 1 130 ? -4.934 -8.636 -7.802 1.00 90.88 130 ASN A N 1
ATOM 1016 C CA . ASN A 1 130 ? -3.732 -8.455 -8.616 1.00 90.88 130 ASN A CA 1
ATOM 1017 C C . ASN A 1 130 ? -3.742 -7.125 -9.382 1.00 90.88 130 ASN A C 1
ATOM 1019 O O . ASN A 1 130 ? -2.708 -6.461 -9.446 1.00 90.88 130 ASN A O 1
ATOM 1023 N N . SER A 1 131 ? -4.891 -6.713 -9.928 1.00 89.94 131 SER A N 1
ATOM 1024 C CA . SER A 1 131 ? -5.056 -5.387 -10.542 1.00 89.94 131 SER A CA 1
ATOM 1025 C C . SER A 1 131 ? -4.751 -4.277 -9.531 1.00 89.94 131 SER A C 1
ATOM 1027 O O . SER A 1 131 ? -3.959 -3.378 -9.802 1.00 89.94 131 SER A O 1
ATOM 1029 N N . TYR A 1 132 ? -5.265 -4.386 -8.308 1.00 91.25 132 TYR A N 1
ATOM 1030 C CA . TYR A 1 132 ? -4.961 -3.442 -7.239 1.00 91.25 132 TYR A CA 1
ATOM 1031 C C . TYR A 1 132 ? -3.489 -3.448 -6.834 1.00 91.25 132 TYR A C 1
ATOM 1033 O O . TYR A 1 132 ? -2.886 -2.385 -6.702 1.00 91.25 132 TYR A O 1
ATOM 1041 N N . CYS A 1 133 ? -2.860 -4.618 -6.723 1.00 90.56 133 CYS A N 1
ATOM 1042 C CA . CYS A 1 133 ? -1.423 -4.702 -6.492 1.00 90.56 133 CYS A CA 1
ATOM 1043 C C . CYS A 1 133 ? -0.625 -3.959 -7.571 1.00 90.56 133 CYS A C 1
ATOM 1045 O O . CYS A 1 133 ? 0.428 -3.402 -7.254 1.00 90.56 133 CYS A O 1
ATOM 1047 N N . LYS A 1 134 ? -1.131 -3.902 -8.814 1.00 86.62 134 LYS A N 1
ATOM 1048 C CA . LYS A 1 134 ? -0.489 -3.158 -9.900 1.00 86.62 134 LYS A CA 1
ATOM 1049 C C . LYS A 1 134 ? -0.631 -1.635 -9.798 1.00 86.62 134 LYS A C 1
ATOM 1051 O O . LYS A 1 134 ? 0.252 -0.915 -10.265 1.00 86.62 134 LYS A O 1
ATOM 1056 N N . ARG A 1 135 ? -1.695 -1.141 -9.168 1.00 87.88 135 ARG A N 1
ATOM 1057 C CA . ARG A 1 135 ? -2.026 0.294 -9.101 1.00 87.88 135 ARG A CA 1
ATOM 1058 C C . ARG A 1 135 ? -1.241 1.077 -8.049 1.00 87.88 135 ARG A C 1
ATOM 1060 O O . ARG A 1 135 ? -1.291 2.301 -8.063 1.00 87.88 135 ARG A O 1
ATOM 1067 N N . PHE A 1 136 ? -0.552 0.396 -7.134 1.00 89.62 136 PHE A N 1
ATOM 1068 C CA . PHE A 1 136 ? 0.159 1.030 -6.023 1.00 89.62 136 PHE A CA 1
ATOM 1069 C C . PHE A 1 136 ? 1.639 0.635 -5.977 1.00 89.62 136 PHE A C 1
ATOM 1071 O O . PHE A 1 136 ? 2.031 -0.482 -6.335 1.00 89.62 136 PHE A O 1
ATOM 1078 N N . SER A 1 137 ? 2.460 1.558 -5.475 1.00 87.50 137 SER A N 1
ATOM 1079 C CA . SER A 1 137 ? 3.804 1.275 -4.977 1.00 87.50 137 SER A CA 1
ATOM 1080 C C . SER A 1 137 ? 3.692 0.763 -3.549 1.00 87.50 137 SER A C 1
ATOM 1082 O O . SER A 1 137 ? 3.235 1.487 -2.664 1.00 87.50 137 SER A O 1
ATOM 1084 N N . TRP A 1 138 ? 4.094 -0.484 -3.332 1.00 91.12 138 TRP A N 1
ATOM 1085 C CA . TRP A 1 138 ? 3.987 -1.146 -2.037 1.00 91.12 138 TRP A CA 1
ATOM 1086 C C . TRP A 1 138 ? 5.303 -1.097 -1.283 1.00 91.12 138 TRP A C 1
ATOM 1088 O O . TRP A 1 138 ? 6.356 -1.384 -1.849 1.00 91.12 138 TRP A O 1
ATOM 1098 N N . THR A 1 139 ? 5.197 -0.799 0.005 1.00 91.19 139 THR A N 1
ATOM 1099 C CA . THR A 1 139 ? 6.319 -0.765 0.936 1.00 91.19 139 THR A CA 1
ATOM 1100 C C . THR A 1 139 ? 5.952 -1.570 2.175 1.00 91.19 139 THR A C 1
ATOM 1102 O O . THR A 1 139 ? 4.894 -1.350 2.777 1.00 91.19 139 THR A O 1
ATOM 1105 N N . MET A 1 140 ? 6.805 -2.514 2.564 1.00 92.31 140 MET A N 1
ATOM 1106 C CA . MET A 1 140 ? 6.555 -3.350 3.733 1.00 92.31 140 MET A CA 1
ATOM 1107 C C . MET A 1 140 ? 6.684 -2.532 5.021 1.00 92.31 140 MET A C 1
ATOM 1109 O O . MET A 1 140 ? 7.714 -1.916 5.285 1.00 92.31 140 MET A O 1
ATOM 1113 N N . LEU A 1 141 ? 5.654 -2.578 5.869 1.00 93.19 141 LEU A N 1
ATOM 1114 C CA . LEU A 1 141 ? 5.690 -1.999 7.215 1.00 93.19 141 LEU A CA 1
ATOM 1115 C C . LEU A 1 141 ? 6.075 -3.041 8.267 1.00 93.19 141 LEU A C 1
ATOM 1117 O O . LEU A 1 141 ? 6.752 -2.727 9.248 1.00 93.19 141 LEU A O 1
ATOM 1121 N N . GLN A 1 142 ? 5.613 -4.279 8.083 1.00 93.31 142 GLN A N 1
ATOM 1122 C CA . GLN A 1 142 ? 5.864 -5.380 9.001 1.00 93.31 142 GLN A CA 1
ATOM 1123 C C . GLN A 1 142 ? 5.800 -6.720 8.261 1.00 93.31 142 GLN A C 1
ATOM 1125 O O . GLN A 1 142 ? 4.757 -7.081 7.729 1.00 93.31 142 GLN A O 1
ATOM 1130 N N . GLY A 1 143 ? 6.886 -7.498 8.291 1.00 90.88 143 GLY A N 1
ATOM 1131 C CA . GLY A 1 143 ? 6.914 -8.832 7.668 1.00 90.88 143 GLY A CA 1
ATOM 1132 C C . GLY A 1 143 ? 6.139 -9.910 8.437 1.00 90.88 143 GLY A C 1
ATOM 1133 O O . GLY A 1 143 ? 5.826 -10.961 7.888 1.00 90.88 143 GLY A O 1
ATOM 1134 N N . LYS A 1 144 ? 5.813 -9.659 9.710 1.00 91.62 144 LYS A N 1
ATOM 1135 C CA . LYS A 1 144 ? 4.956 -10.537 10.516 1.00 91.62 144 LYS A CA 1
ATOM 1136 C C . LYS A 1 144 ? 3.486 -10.286 10.193 1.00 91.62 144 LYS A C 1
ATOM 1138 O O . LYS A 1 144 ? 3.070 -9.125 10.169 1.00 91.62 144 LYS A O 1
ATOM 1143 N N . SER A 1 145 ? 2.726 -11.367 10.050 1.00 91.62 145 SER A N 1
ATOM 1144 C CA . SER A 1 145 ? 1.267 -11.336 9.935 1.00 91.62 145 SER A CA 1
ATOM 1145 C C . SER A 1 145 ? 0.599 -10.617 11.103 1.00 91.62 145 SER A C 1
ATOM 1147 O O . SER A 1 145 ? 1.168 -10.485 12.194 1.00 91.62 145 SER A O 1
ATOM 1149 N N . SER A 1 146 ? -0.615 -10.140 10.856 1.00 90.62 146 SER A N 1
ATOM 1150 C CA . SER A 1 146 ? -1.467 -9.554 11.873 1.00 90.62 146 SER A CA 1
ATOM 1151 C C . SER A 1 146 ? -1.812 -10.583 12.943 1.00 90.62 146 SE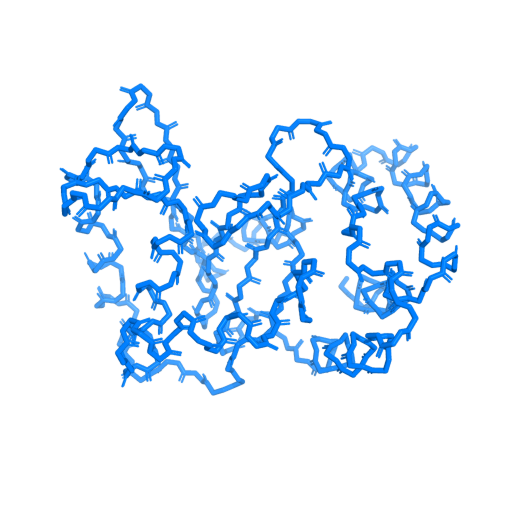R A C 1
ATOM 1153 O O . SER A 1 146 ? -2.058 -11.755 12.670 1.00 90.62 146 SER A O 1
ATOM 1155 N N . THR A 1 147 ? -1.848 -10.126 14.191 1.00 89.19 147 THR A N 1
ATOM 1156 C CA . THR A 1 147 ? -2.363 -10.913 15.319 1.00 89.19 147 THR A CA 1
ATOM 1157 C C . THR A 1 147 ? -3.878 -10.767 15.479 1.00 89.19 147 THR A C 1
ATOM 1159 O O . THR A 1 147 ? -4.474 -11.412 16.340 1.00 89.19 147 THR A O 1
ATOM 1162 N N . VAL A 1 148 ? -4.509 -9.919 14.662 1.00 94.94 148 VAL A N 1
ATOM 1163 C CA . VAL A 1 148 ? -5.945 -9.642 14.667 1.00 94.94 148 VAL A CA 1
ATOM 1164 C C . VAL A 1 148 ? -6.615 -10.439 13.552 1.00 94.94 148 VAL A C 1
ATOM 1166 O O . VAL A 1 148 ? -6.102 -10.513 12.440 1.00 94.94 148 VAL A O 1
ATOM 1169 N N . SER A 1 149 ? -7.779 -11.027 13.836 1.00 95.88 149 SER A N 1
ATOM 1170 C CA . SER A 1 149 ? -8.517 -11.794 12.830 1.00 95.88 149 SER A CA 1
ATOM 1171 C C . SER A 1 149 ? -9.031 -10.916 11.688 1.00 95.88 149 SER A C 1
ATOM 1173 O O . SER A 1 149 ? -9.431 -9.767 11.899 1.00 95.88 149 SER A O 1
ATOM 1175 N N . GLU A 1 150 ? -9.108 -11.497 10.490 1.00 95.06 150 GLU A N 1
ATOM 1176 C CA . GLU A 1 150 ? -9.625 -10.841 9.284 1.00 95.06 150 GLU A CA 1
ATOM 1177 C C . GLU A 1 150 ? -11.023 -10.245 9.507 1.00 95.06 150 GLU A C 1
ATOM 1179 O O . GLU A 1 150 ? -11.250 -9.075 9.218 1.00 95.06 150 GLU A O 1
ATOM 1184 N N . THR A 1 151 ? -11.941 -10.979 10.146 1.00 96.75 151 THR A N 1
ATOM 1185 C CA . THR A 1 151 ? -13.286 -10.473 10.474 1.00 96.75 151 THR A CA 1
ATOM 1186 C C . THR A 1 151 ? -13.253 -9.244 11.388 1.00 96.75 151 THR A C 1
ATOM 1188 O O . THR A 1 151 ? -14.086 -8.345 11.263 1.00 96.75 151 THR A O 1
ATOM 1191 N N . THR A 1 152 ? -12.303 -9.184 12.324 1.00 97.62 152 THR A N 1
ATOM 1192 C CA . THR A 1 152 ? -12.156 -8.026 13.215 1.00 97.62 152 THR A CA 1
ATOM 1193 C C . THR A 1 152 ? -11.615 -6.822 12.451 1.00 97.62 152 THR A C 1
ATOM 1195 O O . THR A 1 152 ? -12.104 -5.712 12.657 1.00 97.62 152 THR A O 1
ATOM 1198 N N . LEU A 1 153 ? -10.648 -7.033 11.554 1.00 97.75 153 LEU A N 1
ATOM 1199 C CA . LEU A 1 153 ? -10.123 -5.988 10.672 1.00 97.75 153 LEU A CA 1
ATOM 1200 C C . LEU A 1 153 ? -11.193 -5.478 9.705 1.00 97.75 153 LEU A C 1
ATOM 1202 O O . LEU A 1 153 ? -11.338 -4.270 9.567 1.00 97.75 153 LEU A O 1
ATOM 1206 N N . TYR A 1 154 ? -11.998 -6.369 9.127 1.00 97.81 154 TYR A N 1
ATOM 1207 C CA . TYR A 1 154 ? -13.135 -6.021 8.277 1.00 97.81 154 TYR A CA 1
ATOM 1208 C C . TYR A 1 154 ? -14.117 -5.095 9.001 1.00 97.81 154 TYR A C 1
ATOM 1210 O O . TYR A 1 154 ? -14.434 -4.010 8.516 1.00 97.81 154 TYR A O 1
ATOM 1218 N N . ARG A 1 155 ? -14.576 -5.492 10.198 1.00 97.94 155 ARG A N 1
ATOM 1219 C CA . ARG A 1 155 ? -15.509 -4.679 10.999 1.00 97.94 155 ARG A CA 1
ATOM 1220 C C . ARG A 1 155 ? -14.898 -3.340 11.388 1.00 97.94 155 ARG A C 1
ATOM 1222 O O . ARG A 1 155 ? -15.581 -2.323 11.351 1.00 97.94 155 ARG A O 1
ATOM 1229 N N . TYR A 1 156 ? -13.617 -3.345 11.752 1.00 97.69 156 TYR A N 1
ATOM 1230 C CA . TYR A 1 156 ? -12.899 -2.126 12.088 1.00 97.69 156 TYR A CA 1
ATOM 1231 C C . TYR A 1 156 ? -12.807 -1.184 10.884 1.00 97.69 156 TYR A C 1
ATOM 1233 O O . TYR A 1 156 ? -13.157 -0.017 11.013 1.00 97.69 156 TYR A O 1
ATOM 1241 N N . ALA A 1 157 ? -12.453 -1.693 9.704 1.00 97.31 157 ALA A N 1
ATOM 1242 C CA . ALA A 1 157 ? -12.416 -0.912 8.476 1.00 97.31 157 ALA A CA 1
ATOM 1243 C C . ALA A 1 157 ? -13.798 -0.321 8.147 1.00 97.31 157 ALA A C 1
ATOM 1245 O O . ALA A 1 157 ? -13.911 0.880 7.932 1.00 97.31 157 ALA A O 1
ATOM 1246 N N . LYS A 1 158 ? -14.868 -1.126 8.204 1.00 97.00 158 LYS A N 1
ATOM 1247 C CA . LYS A 1 158 ? -16.244 -0.672 7.931 1.00 97.00 158 LYS A CA 1
ATOM 1248 C C . LYS A 1 158 ? -16.774 0.361 8.926 1.00 97.00 158 LYS A C 1
ATOM 1250 O O . LYS A 1 158 ? -17.636 1.152 8.566 1.00 97.00 158 LYS A O 1
ATOM 1255 N N . SER A 1 159 ? -16.227 0.428 10.141 1.00 95.38 159 SER A N 1
ATOM 1256 C CA . SER A 1 159 ? -16.615 1.467 11.107 1.00 95.38 159 SER A CA 1
ATOM 1257 C C . SER A 1 159 ? -16.279 2.896 10.655 1.00 95.38 159 SER A C 1
ATOM 1259 O O . SER A 1 159 ? -16.856 3.843 11.177 1.00 95.38 159 SER A O 1
ATOM 1261 N N . PHE A 1 160 ? -15.402 3.065 9.657 1.00 93.81 160 PHE A N 1
ATOM 1262 C CA . PHE A 1 160 ? -15.071 4.374 9.088 1.00 93.81 160 PHE A CA 1
ATOM 1263 C C . PHE A 1 160 ? -16.107 4.888 8.074 1.00 93.81 160 PHE A C 1
ATOM 1265 O O . PHE A 1 160 ? -16.073 6.068 7.736 1.00 93.81 160 PHE A O 1
ATOM 1272 N N . GLU A 1 161 ? -17.044 4.058 7.596 1.00 93.31 161 GLU A N 1
ATOM 1273 C CA . GLU A 1 161 ? -18.072 4.486 6.624 1.00 93.31 161 GLU A CA 1
ATOM 1274 C C . GLU A 1 161 ? -19.061 5.505 7.212 1.00 93.31 161 GLU A C 1
ATOM 1276 O O . GLU A 1 161 ? -19.700 6.248 6.473 1.00 93.31 161 GLU A O 1
ATOM 1281 N N . SER A 1 162 ? -19.159 5.596 8.544 1.00 90.25 162 SER A N 1
ATOM 1282 C CA . SER A 1 162 ? -19.949 6.632 9.221 1.00 90.25 162 SER A CA 1
ATOM 1283 C C . SER A 1 162 ? -19.243 7.989 9.331 1.00 90.25 162 SER A C 1
ATOM 1285 O O . SER A 1 162 ? -19.853 8.945 9.803 1.00 90.25 162 SER A O 1
ATOM 1287 N N . SER A 1 163 ? -17.965 8.085 8.957 1.00 88.69 163 SER A N 1
ATOM 1288 C CA . SER A 1 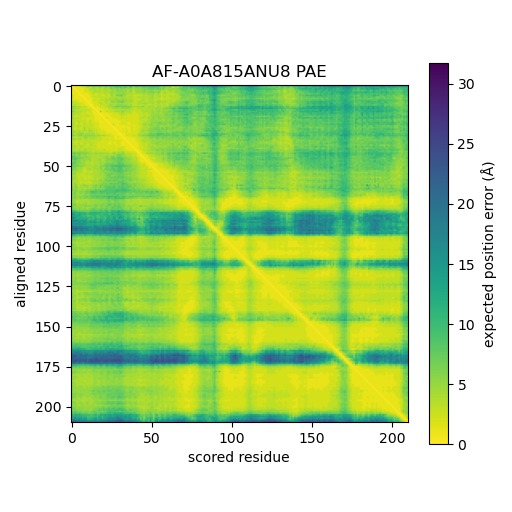163 ? -17.180 9.321 9.048 1.00 88.69 163 SER A CA 1
ATOM 1289 C C . SER A 1 163 ? -17.339 10.199 7.804 1.00 88.69 163 SER A C 1
ATOM 1291 O O . SER A 1 163 ? -17.625 9.719 6.706 1.00 88.69 163 SER A O 1
ATOM 1293 N N . GLU A 1 164 ? -17.104 11.505 7.950 1.00 87.06 164 GLU A N 1
ATOM 1294 C CA . GLU A 1 164 ? -17.056 12.419 6.805 1.00 87.06 164 GLU A CA 1
ATOM 1295 C C . GLU A 1 164 ? -15.680 12.341 6.122 1.00 87.06 164 GLU A C 1
ATOM 1297 O O . GLU A 1 164 ? -14.633 12.364 6.782 1.00 87.06 164 GLU A O 1
ATOM 1302 N N . TYR A 1 165 ? -15.663 12.275 4.787 1.00 84.06 165 TYR A N 1
ATOM 1303 C CA . TYR A 1 165 ? -14.409 12.299 4.038 1.00 84.06 165 TYR A CA 1
ATOM 1304 C C . TYR A 1 165 ? -13.797 13.701 4.044 1.00 8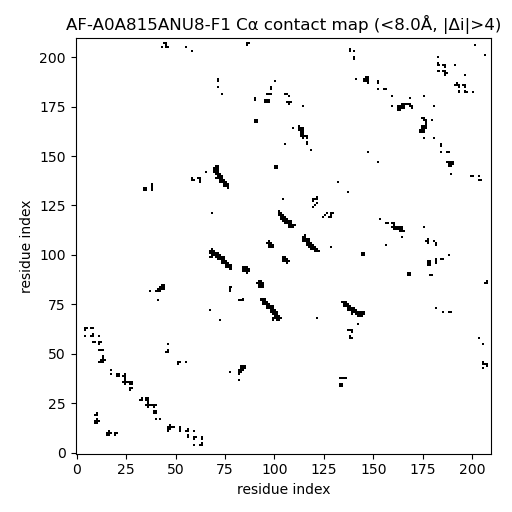4.06 165 TYR A C 1
ATOM 1306 O O . TYR A 1 165 ? -14.459 14.687 3.711 1.00 84.06 165 TYR A O 1
ATOM 1314 N N . HIS A 1 166 ? -12.501 13.794 4.334 1.00 80.50 166 HIS A N 1
ATOM 1315 C CA . HIS A 1 166 ? -11.766 15.053 4.270 1.00 80.50 166 HIS A CA 1
ATOM 1316 C C . HIS A 1 166 ? -10.465 14.903 3.483 1.00 80.50 166 HIS A C 1
ATOM 1318 O O . HIS A 1 166 ? -9.783 13.890 3.570 1.00 80.50 166 HIS A O 1
ATOM 1324 N N . VAL A 1 167 ? -10.101 15.924 2.705 1.00 68.50 167 VAL A N 1
ATOM 1325 C CA . VAL A 1 167 ? -8.915 15.863 1.828 1.00 68.50 167 VAL A CA 1
ATOM 1326 C C . VAL A 1 167 ? -7.617 16.013 2.629 1.00 68.50 167 VAL A C 1
ATOM 1328 O O . VAL A 1 167 ? -6.641 15.318 2.370 1.00 68.50 167 VAL A O 1
ATOM 1331 N N . MET A 1 168 ? -7.609 16.887 3.636 1.00 64.50 168 MET A N 1
ATOM 1332 C CA . MET A 1 168 ? -6.452 17.107 4.514 1.00 64.50 168 MET A CA 1
ATOM 1333 C C . MET A 1 168 ? -6.644 16.428 5.870 1.00 64.50 168 MET A C 1
ATOM 1335 O O . MET A 1 168 ? -7.783 16.205 6.283 1.00 64.50 168 MET A O 1
ATOM 1339 N N . MET A 1 169 ? -5.561 16.140 6.596 1.00 56.50 169 MET A N 1
ATOM 1340 C CA . MET A 1 169 ? -5.682 15.740 8.002 1.00 56.50 169 MET A CA 1
ATOM 1341 C C . MET A 1 169 ? -6.434 16.823 8.778 1.00 56.50 169 MET A C 1
ATOM 1343 O O . MET A 1 169 ? -5.967 17.953 8.906 1.00 56.50 169 MET A O 1
ATOM 1347 N N . SER A 1 170 ? -7.621 16.481 9.270 1.00 51.31 170 SER A N 1
ATOM 1348 C CA . SER A 1 170 ? -8.378 17.364 10.143 1.00 51.31 170 SER A CA 1
ATOM 1349 C C . SER A 1 170 ? -8.000 17.101 11.596 1.00 51.31 170 SER A C 1
ATOM 1351 O O . SER A 1 170 ? -7.804 15.956 11.996 1.00 51.31 170 SER A O 1
ATOM 1353 N N . ALA A 1 171 ? -7.914 18.164 12.395 1.00 53.06 171 ALA A N 1
ATOM 1354 C CA . ALA A 1 171 ? -7.791 18.053 13.846 1.00 53.06 171 ALA A CA 1
ATOM 1355 C C . ALA A 1 171 ? -9.125 17.667 14.523 1.00 53.06 171 ALA A C 1
ATOM 1357 O O . ALA A 1 171 ? -9.123 17.306 15.697 1.00 53.06 171 ALA A O 1
ATOM 1358 N N . SER A 1 172 ? -10.258 17.740 13.807 1.00 55.62 172 SER A N 1
ATOM 1359 C CA . SER A 1 172 ? -11.571 17.325 14.319 1.00 55.62 172 SER A CA 1
ATOM 1360 C C . SER A 1 172 ? -11.791 15.823 14.121 1.00 55.62 172 SER A C 1
ATOM 1362 O O . SER A 1 172 ? -11.613 15.327 13.008 1.00 55.62 172 SER A O 1
ATOM 1364 N N . GLY A 1 173 ? -12.222 15.126 15.176 1.00 61.19 173 GLY A N 1
ATOM 1365 C CA . GLY A 1 173 ? -12.303 13.660 15.239 1.00 61.19 173 GLY A CA 1
ATOM 1366 C C . GLY A 1 173 ? -13.299 12.978 14.294 1.00 61.19 173 GLY A C 1
ATOM 1367 O O . GLY A 1 173 ? -13.170 11.780 14.074 1.00 61.19 173 GLY A O 1
ATOM 1368 N N . ASP A 1 174 ? -14.235 13.713 13.692 1.00 73.06 174 ASP A N 1
ATOM 1369 C CA . ASP A 1 174 ? -15.311 13.118 12.876 1.00 73.06 174 ASP A CA 1
ATOM 1370 C C . ASP A 1 174 ? -14.939 12.943 11.392 1.00 73.06 174 ASP A C 1
ATOM 1372 O O . ASP A 1 174 ? -15.737 12.466 10.580 1.00 73.06 174 ASP A O 1
ATOM 1376 N N . LYS A 1 175 ? -13.717 13.343 11.026 1.00 83.69 175 LYS A N 1
ATOM 1377 C CA . LYS A 1 175 ? -13.232 13.386 9.647 1.00 83.69 175 LYS A CA 1
ATOM 1378 C C . LYS A 1 175 ? -12.087 12.412 9.436 1.00 83.69 175 LYS A C 1
ATOM 1380 O O . LYS A 1 175 ? -11.135 12.388 10.213 1.00 83.69 175 LYS A O 1
ATOM 1385 N N . VAL A 1 176 ? -12.131 11.673 8.332 1.00 88.69 176 VAL A N 1
ATOM 1386 C CA . VAL A 1 176 ? -11.082 10.717 7.959 1.00 88.69 176 VAL A CA 1
ATOM 1387 C C . VAL A 1 176 ? -10.609 10.948 6.526 1.00 88.69 176 VAL A C 1
ATOM 1389 O O . VAL A 1 176 ? -11.364 11.359 5.646 1.00 88.69 176 VAL A O 1
ATOM 1392 N N . ASN A 1 177 ? -9.326 10.679 6.300 1.00 89.06 177 ASN A N 1
ATOM 1393 C CA . ASN A 1 177 ? -8.705 10.652 4.983 1.00 89.06 177 ASN A CA 1
ATOM 1394 C C . ASN A 1 177 ? -7.941 9.333 4.784 1.00 89.06 177 ASN A C 1
ATOM 1396 O O . ASN A 1 177 ? -7.734 8.579 5.739 1.00 89.06 177 ASN A O 1
ATOM 1400 N N . CYS A 1 178 ? -7.494 9.052 3.558 1.00 91.50 178 CYS A N 1
ATOM 1401 C CA . CYS A 1 178 ? -6.836 7.782 3.227 1.00 91.50 178 CYS A CA 1
ATOM 1402 C C . CYS A 1 178 ? -5.565 7.512 4.058 1.00 91.50 178 CYS A C 1
ATOM 1404 O O . CYS A 1 178 ? -5.311 6.374 4.450 1.00 91.50 178 CYS A O 1
ATOM 1406 N N . GLN A 1 179 ? -4.804 8.554 4.408 1.00 90.12 179 GLN A N 1
ATOM 1407 C CA . GLN A 1 179 ? -3.581 8.443 5.215 1.00 90.12 179 GLN A CA 1
ATOM 1408 C C . GLN A 1 179 ? -3.878 8.084 6.676 1.00 90.12 179 GLN A C 1
ATOM 1410 O O . GLN A 1 179 ? -3.222 7.216 7.260 1.00 90.12 179 GLN A O 1
ATOM 1415 N N . THR A 1 180 ? -4.877 8.744 7.267 1.00 90.75 180 THR A N 1
ATOM 1416 C CA . THR A 1 180 ? -5.339 8.478 8.635 1.00 90.75 180 THR A CA 1
ATOM 1417 C C . THR A 1 180 ? -5.901 7.069 8.724 1.00 90.75 180 THR A C 1
ATOM 1419 O O . THR A 1 180 ? -5.462 6.300 9.574 1.00 90.75 180 THR A O 1
ATOM 1422 N N . PHE A 1 181 ? -6.761 6.699 7.773 1.00 94.31 181 PHE A N 1
ATOM 1423 C CA . PHE A 1 181 ? -7.329 5.361 7.674 1.00 94.31 181 PHE A CA 1
ATOM 1424 C C . PHE A 1 181 ? -6.253 4.273 7.577 1.00 94.31 181 PHE A C 1
ATOM 1426 O O . PHE A 1 181 ? -6.243 3.346 8.385 1.00 94.31 181 PHE A O 1
ATOM 1433 N N . ALA A 1 182 ? -5.300 4.399 6.645 1.00 95.50 182 ALA A N 1
ATOM 1434 C CA . ALA A 1 182 ? -4.224 3.418 6.496 1.00 95.50 182 ALA A CA 1
ATOM 1435 C C . ALA A 1 182 ? -3.365 3.314 7.772 1.00 95.50 182 ALA A C 1
ATOM 1437 O O . ALA A 1 182 ? -2.988 2.217 8.183 1.00 95.50 182 ALA A O 1
ATOM 1438 N N . SER A 1 183 ? -3.100 4.441 8.440 1.00 95.00 183 SER A N 1
ATOM 1439 C CA . SER A 1 183 ? -2.348 4.465 9.702 1.00 95.00 183 SER A CA 1
ATOM 1440 C C . SER A 1 183 ? -3.088 3.768 10.846 1.00 95.00 183 SER A C 1
ATOM 1442 O O . SER A 1 183 ? -2.467 3.042 11.621 1.00 95.00 183 SER A O 1
ATOM 1444 N N . ASP A 1 184 ? -4.400 3.972 10.955 1.00 95.88 184 ASP A N 1
ATOM 1445 C CA . ASP A 1 184 ? -5.230 3.372 12.002 1.00 95.88 184 ASP A CA 1
ATOM 1446 C C . ASP A 1 184 ? -5.450 1.875 11.762 1.00 95.88 184 ASP A C 1
ATOM 1448 O O . ASP A 1 184 ? -5.336 1.068 12.686 1.00 95.88 184 ASP A O 1
ATOM 1452 N N . MET A 1 185 ? -5.645 1.470 10.507 1.00 97.81 185 MET A N 1
ATOM 1453 C CA . MET A 1 185 ? -5.654 0.060 10.119 1.00 97.81 185 MET A CA 1
ATOM 1454 C C . MET A 1 185 ? -4.318 -0.624 10.430 1.00 97.81 185 MET A C 1
ATOM 1456 O O . MET A 1 185 ? -4.316 -1.743 10.946 1.00 97.81 185 MET A O 1
ATOM 1460 N N . PHE A 1 186 ? -3.181 0.042 10.189 1.00 97.25 186 PHE A N 1
ATOM 1461 C CA . PHE A 1 186 ? -1.875 -0.497 10.574 1.00 97.25 186 PHE A CA 1
ATOM 1462 C C . PHE A 1 186 ? -1.763 -0.645 12.091 1.00 97.25 186 PHE A C 1
ATOM 1464 O O . PHE A 1 186 ? -1.352 -1.698 12.577 1.00 97.25 186 PHE A O 1
ATOM 1471 N N . ALA A 1 187 ? -2.162 0.385 12.842 1.00 96.94 187 ALA A N 1
ATOM 1472 C CA . ALA A 1 187 ? -2.164 0.357 14.299 1.00 96.94 187 ALA A CA 1
ATOM 1473 C C . ALA A 1 187 ? -2.972 -0.833 14.831 1.00 96.94 187 ALA A C 1
ATOM 1475 O O . ALA A 1 187 ? -2.482 -1.598 15.665 1.00 96.94 187 ALA A O 1
ATOM 1476 N N . LYS A 1 188 ? -4.172 -1.041 14.274 1.00 97.50 188 LYS A N 1
ATOM 1477 C CA . LYS A 1 188 ? -5.036 -2.169 14.612 1.00 97.50 188 LYS A CA 1
ATOM 1478 C C . LYS A 1 188 ? -4.396 -3.507 14.252 1.00 97.50 188 LYS A C 1
ATOM 1480 O O . LYS A 1 188 ? -4.311 -4.371 15.116 1.00 97.50 188 LYS A O 1
ATOM 1485 N N . GLY A 1 189 ? -3.930 -3.673 13.015 1.00 96.69 189 GLY A N 1
ATOM 1486 C CA . GLY A 1 189 ? -3.367 -4.933 12.524 1.00 96.69 189 GLY A CA 1
ATOM 1487 C C . GLY A 1 189 ? -2.066 -5.341 13.215 1.00 96.69 189 GLY A C 1
ATOM 1488 O O . GLY A 1 189 ? -1.828 -6.532 13.418 1.00 96.69 189 GLY A O 1
ATOM 1489 N N . ALA A 1 190 ? -1.243 -4.373 13.616 1.00 96.44 190 ALA A N 1
ATOM 1490 C CA . ALA A 1 190 ? 0.009 -4.614 14.327 1.00 96.44 190 ALA A CA 1
ATOM 1491 C C . ALA A 1 190 ? -0.131 -4.582 15.861 1.00 96.44 190 ALA A C 1
ATOM 1493 O O . ALA A 1 190 ? 0.868 -4.781 16.552 1.00 96.44 190 ALA A O 1
ATOM 1494 N N . CYS A 1 191 ? -1.332 -4.332 16.398 1.00 96.25 191 CYS A N 1
ATOM 1495 C CA . CYS A 1 191 ? -1.584 -4.153 17.833 1.00 96.25 191 CYS A CA 1
ATOM 1496 C C . CYS A 1 191 ? -0.654 -3.111 18.485 1.00 96.25 191 CYS A C 1
ATOM 1498 O O . CYS A 1 191 ? -0.082 -3.336 19.551 1.00 96.25 191 CYS A O 1
ATOM 1500 N N . ILE A 1 192 ? -0.503 -1.958 17.832 1.00 96.19 192 ILE A N 1
ATOM 1501 C CA . ILE A 1 192 ? 0.274 -0.810 18.316 1.00 96.19 192 ILE A CA 1
ATOM 1502 C C . ILE A 1 192 ? -0.611 0.434 18.394 1.00 96.19 192 ILE A C 1
ATOM 1504 O O . ILE A 1 192 ? -1.721 0.470 17.873 1.00 96.19 192 ILE A O 1
ATOM 1508 N N . THR A 1 193 ? -0.120 1.490 19.035 1.00 96.19 193 THR A N 1
ATOM 1509 C CA . THR A 1 193 ? -0.836 2.775 19.052 1.00 96.19 193 THR A CA 1
ATOM 1510 C C . THR A 1 193 ? -0.785 3.460 17.681 1.00 96.19 193 THR A C 1
ATOM 1512 O O . THR A 1 193 ? 0.218 3.356 16.970 1.00 96.19 193 THR A O 1
ATOM 1515 N N . THR A 1 194 ? -1.799 4.263 17.336 1.00 93.06 194 THR A N 1
ATOM 1516 C CA . THR A 1 194 ? -1.790 5.107 16.122 1.00 93.06 194 THR A CA 1
ATOM 1517 C C . THR A 1 194 ? -0.542 5.991 16.039 1.00 93.06 194 THR A C 1
ATOM 1519 O O . THR A 1 194 ? 0.029 6.174 14.965 1.00 93.06 194 THR A O 1
ATOM 1522 N N . ARG A 1 195 ? -0.052 6.503 17.177 1.00 92.25 195 ARG A N 1
ATOM 1523 C CA . ARG A 1 195 ? 1.191 7.290 17.228 1.00 92.25 195 ARG A CA 1
ATOM 1524 C C . ARG A 1 195 ? 2.403 6.466 16.779 1.00 92.25 195 ARG A C 1
ATOM 1526 O O . ARG A 1 195 ? 3.196 6.948 15.975 1.00 92.25 195 ARG A O 1
ATOM 1533 N N . GLN A 1 196 ? 2.535 5.231 17.267 1.00 94.69 196 GLN A N 1
ATOM 1534 C CA . GLN A 1 196 ? 3.605 4.318 16.850 1.00 94.69 196 GLN A CA 1
ATOM 1535 C C . GLN A 1 196 ? 3.472 3.925 15.375 1.00 94.69 196 GLN A C 1
ATOM 1537 O O . GLN A 1 196 ? 4.478 3.893 14.670 1.00 94.69 196 GLN A O 1
ATOM 1542 N N . ALA A 1 197 ? 2.251 3.670 14.899 1.00 94.44 197 ALA A N 1
ATOM 1543 C CA . ALA A 1 197 ? 1.982 3.353 13.499 1.00 94.44 197 ALA A CA 1
ATOM 1544 C C . ALA A 1 197 ? 2.432 4.487 12.567 1.00 94.44 197 ALA A C 1
ATOM 1546 O O . ALA A 1 197 ? 3.229 4.253 11.662 1.00 94.44 197 ALA A O 1
ATOM 1547 N N . ARG A 1 198 ? 2.017 5.729 12.848 1.00 91.25 198 ARG A N 1
ATOM 1548 C CA . ARG A 1 198 ? 2.425 6.917 12.079 1.00 91.25 198 ARG A CA 1
ATOM 1549 C C . ARG A 1 198 ? 3.941 7.119 12.087 1.00 91.25 198 ARG A C 1
ATOM 1551 O O . ARG A 1 198 ? 4.521 7.347 11.034 1.00 91.25 198 ARG A O 1
ATOM 1558 N N . ALA A 1 199 ? 4.595 6.979 13.244 1.00 89.50 199 ALA A N 1
ATOM 1559 C CA . ALA A 1 199 ? 6.052 7.101 13.343 1.00 89.50 199 ALA A CA 1
ATOM 1560 C C . ALA A 1 199 ? 6.788 6.043 12.501 1.00 89.50 199 ALA A C 1
ATOM 1562 O O . ALA A 1 199 ? 7.761 6.359 11.821 1.00 89.50 199 ALA A O 1
ATOM 1563 N N . ARG A 1 200 ? 6.304 4.795 12.505 1.00 91.75 200 ARG A N 1
ATOM 1564 C CA . ARG A 1 200 ? 6.855 3.721 11.666 1.00 91.75 200 ARG A CA 1
ATOM 1565 C C . ARG A 1 200 ? 6.630 3.987 10.182 1.00 91.75 200 ARG A C 1
ATOM 1567 O O . ARG A 1 200 ? 7.567 3.843 9.411 1.00 91.75 200 ARG A O 1
ATOM 1574 N N . ILE A 1 201 ? 5.432 4.417 9.790 1.00 91.00 201 ILE A N 1
ATOM 1575 C CA . ILE A 1 201 ? 5.137 4.775 8.398 1.00 91.00 201 ILE A CA 1
ATOM 1576 C C . ILE A 1 201 ? 6.077 5.889 7.927 1.00 91.00 201 ILE A C 1
ATOM 1578 O O . ILE A 1 201 ? 6.707 5.736 6.888 1.00 91.00 201 ILE A O 1
ATOM 1582 N N . LEU A 1 202 ? 6.252 6.956 8.714 1.00 84.94 202 LEU A N 1
ATOM 1583 C CA . LEU A 1 202 ? 7.179 8.050 8.395 1.00 84.94 202 LEU A CA 1
ATOM 1584 C C . LEU A 1 202 ? 8.637 7.588 8.289 1.00 84.94 202 LEU A C 1
ATOM 1586 O O . LEU A 1 202 ? 9.395 8.121 7.487 1.00 84.94 202 LEU A O 1
ATOM 1590 N N . ALA A 1 203 ? 9.035 6.592 9.081 1.00 83.50 203 ALA A N 1
ATOM 1591 C CA . ALA A 1 203 ? 10.375 6.032 9.003 1.00 83.50 203 ALA A CA 1
ATOM 1592 C C . ALA A 1 203 ? 10.593 5.188 7.737 1.00 83.50 203 ALA A C 1
ATOM 1594 O O . ALA A 1 203 ? 11.732 5.029 7.310 1.00 83.50 203 ALA A O 1
ATOM 1595 N N . VAL A 1 204 ? 9.556 4.602 7.141 1.00 82.38 204 VAL A N 1
ATOM 1596 C CA . VAL A 1 204 ? 9.731 3.706 5.985 1.00 82.38 204 VAL A CA 1
ATOM 1597 C C . VAL A 1 204 ? 9.362 4.392 4.668 1.00 82.38 204 VAL A C 1
ATOM 1599 O O . VAL A 1 204 ? 10.003 4.129 3.650 1.00 82.38 204 VAL A O 1
ATOM 1602 N N . LEU A 1 205 ? 8.381 5.298 4.677 1.00 79.25 205 LEU A N 1
ATOM 1603 C CA . LEU A 1 205 ? 7.958 6.019 3.483 1.00 79.25 205 LEU A CA 1
ATOM 1604 C C . LEU A 1 205 ? 8.927 7.147 3.104 1.00 79.25 205 LEU A C 1
ATOM 1606 O O . LEU A 1 205 ? 9.307 7.955 3.961 1.00 79.25 205 LEU A O 1
ATOM 1610 N N . PRO A 1 206 ? 9.261 7.268 1.807 1.00 67.94 206 PRO A N 1
ATOM 1611 C CA . PRO A 1 206 ? 9.946 8.439 1.287 1.00 67.94 206 PRO A CA 1
ATOM 1612 C C . PRO A 1 206 ? 9.154 9.726 1.564 1.00 67.94 206 PRO A C 1
ATOM 1614 O O . PRO A 1 206 ? 7.943 9.777 1.350 1.00 67.94 206 PRO A O 1
ATOM 1617 N N . ASN A 1 207 ? 9.833 10.755 2.073 1.00 67.69 207 ASN A N 1
ATOM 1618 C CA . ASN A 1 207 ? 9.280 12.086 2.341 1.00 67.69 207 ASN A CA 1
ATOM 1619 C C . ASN A 1 207 ? 10.366 13.168 2.178 1.00 67.69 207 ASN A C 1
ATOM 1621 O O . ASN A 1 207 ? 11.543 12.910 2.374 1.00 67.69 207 ASN A O 1
ATOM 1625 N N . ILE A 1 208 ? 10.014 14.405 1.839 1.00 56.00 208 ILE A N 1
ATOM 1626 C CA . ILE A 1 208 ? 11.026 15.426 1.494 1.00 56.00 208 ILE A CA 1
ATOM 1627 C C . ILE A 1 208 ? 11.970 15.771 2.671 1.00 56.00 208 ILE A C 1
ATOM 1629 O O . ILE A 1 208 ? 13.084 16.238 2.446 1.00 56.00 208 ILE A O 1
ATOM 1633 N N . LEU A 1 209 ? 11.559 15.511 3.917 1.00 53.28 209 LEU A N 1
ATOM 1634 C CA . LEU A 1 209 ? 12.268 15.944 5.125 1.00 53.28 209 LEU A CA 1
ATOM 1635 C C . LEU A 1 209 ? 13.303 14.930 5.655 1.00 53.28 209 LEU A C 1
ATOM 1637 O O . LEU A 1 209 ? 14.287 15.358 6.256 1.00 53.28 209 LEU A O 1
ATOM 1641 N N . PHE A 1 210 ? 13.097 13.621 5.453 1.00 46.62 210 PHE A N 1
ATOM 1642 C CA . PHE A 1 210 ? 13.937 12.540 6.006 1.00 46.62 210 PHE A CA 1
ATOM 1643 C C . PHE A 1 210 ? 14.057 11.349 5.065 1.00 46.62 210 PHE A C 1
ATOM 1645 O O . PHE A 1 210 ? 12.997 10.752 4.752 1.00 46.62 210 PHE A O 1
#